Protein AF-A0A834N3B6-F1 (afdb_monomer)

Organism: Vespula pensylvanica (NCBI:txid30213)

Solvent-accessible surface area (backbone atoms only — not comparable to full-atom values): 16476 Å² total; per-residue (Å²): 117,69,68,62,51,55,52,53,53,50,51,52,54,53,50,54,53,51,52,53,54,51,54,52,49,54,50,52,50,51,50,51,50,49,52,55,49,51,55,52,50,54,52,53,51,51,53,50,52,51,49,53,52,50,51,52,53,50,49,54,49,50,51,52,50,52,53,50,52,55,49,51,51,51,48,52,53,50,51,53,52,50,54,52,50,50,56,53,49,51,53,49,52,51,52,48,52,52,49,52,52,49,51,53,52,47,54,52,50,51,51,52,51,52,53,51,53,53,50,55,52,53,51,56,49,50,56,50,52,50,55,50,50,52,53,51,49,53,52,48,53,52,50,51,56,64,67,69,47,86,89,86,76,96,72,86,70,79,64,62,65,54,50,57,54,50,53,52,53,53,54,55,55,53,60,56,52,66,54,55,70,70,70,67,73,78,75,81,54,75,87,74,57,73,82,74,58,81,83,76,67,75,85,72,66,93,82,62,88,78,65,81,88,52,98,65,75,86,66,81,77,73,62,95,83,72,76,84,75,76,83,80,81,80,82,78,81,82,80,78,88,86,82,89,86,88,83,89,82,86,90,84,82,87,84,84,89,86,82,89,81,89,89,135

Mean predicted aligned error: 22.16 Å

Foldseek 3Di:
DVVVVVVVVVVVVVVVVVVVVVVVVVVVVVVVVVVVVVVVVVVVVVVVVVVVVVVVVVVVVVVVVVVVVVVVVVVVVVVVVVVVVVVVVVVVVVVVVVVVVVVVVVVVVVVVVVVVVVVVVVVVVVVVVVVVVVVVVVVVVVVVVVVPDDDDDPDDDPVVVVCVVVVVVVVVVVVVVVVVVVPPPPPPDPVPPPDPPPVVDDPDDPPPPPPPPDPDPDDDPDPPPDDDDDDDDDDDDDDDDDDDDDDDDDDDDDDDDDDDDDDD

pLDDT: mean 72.29, std 22.72, range [30.19, 98.12]

Structure (mmCIF, N/CA/C/O backbone):
data_AF-A0A834N3B6-F1
#
_entry.id   AF-A0A834N3B6-F1
#
loop_
_atom_site.group_PDB
_atom_site.id
_atom_site.type_symbol
_atom_site.label_atom_id
_atom_site.label_alt_id
_atom_site.label_comp_id
_atom_site.label_asym_id
_atom_site.label_entity_id
_atom_site.label_seq_id
_atom_site.pdbx_PDB_ins_code
_atom_site.Cartn_x
_atom_site.Cartn_y
_atom_site.Cartn_z
_atom_site.occupancy
_atom_site.B_iso_or_equiv
_atom_site.auth_seq_id
_atom_site.auth_comp_id
_atom_site.auth_asym_id
_atom_site.auth_atom_id
_atom_site.pdbx_PDB_model_num
ATOM 1 N N . MET A 1 1 ? 51.830 25.039 -100.018 1.00 62.22 1 MET A N 1
ATOM 2 C CA . MET A 1 1 ? 51.750 23.589 -99.708 1.00 62.22 1 MET A CA 1
ATOM 3 C C . MET A 1 1 ? 52.576 23.138 -98.495 1.00 62.22 1 MET A C 1
ATOM 5 O O . MET A 1 1 ? 52.041 22.369 -97.708 1.00 62.22 1 MET A O 1
ATOM 9 N N . VAL A 1 2 ? 53.837 23.557 -98.293 1.00 66.50 2 VAL A N 1
ATOM 10 C CA . VAL A 1 2 ? 54.638 23.130 -97.111 1.00 66.50 2 VAL A CA 1
ATOM 11 C C . VAL A 1 2 ? 54.187 23.815 -95.809 1.00 66.50 2 VAL A C 1
ATOM 13 O O . VAL A 1 2 ? 54.101 23.172 -94.764 1.00 66.50 2 VAL A O 1
ATOM 16 N N . PHE A 1 3 ? 53.829 25.099 -95.879 1.00 63.59 3 PHE A N 1
ATOM 17 C CA . PHE A 1 3 ? 53.419 25.889 -94.712 1.00 63.59 3 PHE A CA 1
ATOM 18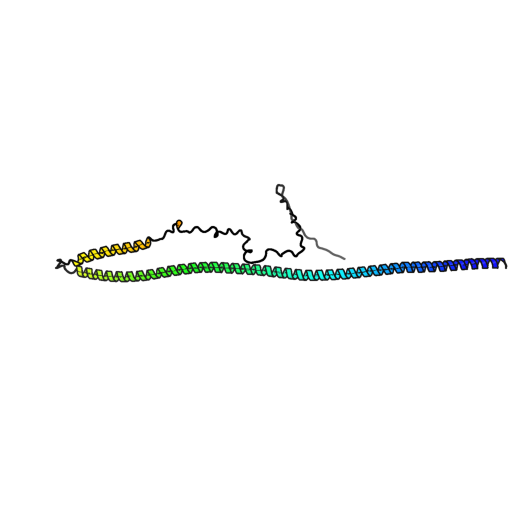 C C . PHE A 1 3 ? 52.091 25.403 -94.096 1.00 63.59 3 PHE A C 1
ATOM 20 O O . PHE A 1 3 ? 51.989 25.262 -92.877 1.00 63.59 3 PHE A O 1
ATOM 27 N N . ASP A 1 4 ? 51.113 25.032 -94.930 1.00 69.12 4 ASP A N 1
ATOM 28 C CA . ASP A 1 4 ? 49.834 24.459 -94.474 1.00 69.12 4 ASP A CA 1
ATOM 29 C C . ASP A 1 4 ? 50.018 23.100 -93.792 1.00 69.12 4 ASP A C 1
ATOM 31 O O . ASP A 1 4 ? 49.360 22.799 -92.796 1.00 69.12 4 ASP A O 1
ATOM 35 N N . ARG A 1 5 ? 50.975 22.297 -94.275 1.00 68.25 5 ARG A N 1
ATOM 36 C CA . ARG A 1 5 ? 51.293 20.981 -93.708 1.00 68.25 5 ARG A CA 1
ATOM 37 C C . ARG A 1 5 ? 51.916 21.107 -92.312 1.00 68.25 5 ARG A C 1
ATOM 39 O O . ARG A 1 5 ? 51.505 20.389 -91.404 1.00 68.25 5 ARG A O 1
ATOM 46 N N . MET A 1 6 ? 52.817 22.076 -92.110 1.00 69.38 6 MET A N 1
ATOM 47 C CA . MET A 1 6 ? 53.384 22.376 -90.786 1.00 69.38 6 MET A CA 1
ATOM 48 C C . MET A 1 6 ? 52.344 22.931 -89.802 1.00 69.38 6 MET A C 1
ATOM 50 O O . MET A 1 6 ? 52.375 22.589 -88.619 1.00 69.38 6 MET A O 1
ATOM 54 N N . LYS A 1 7 ? 51.402 23.767 -90.263 1.00 71.75 7 LYS A N 1
ATOM 55 C CA . LYS A 1 7 ? 50.318 24.284 -89.410 1.00 71.75 7 LYS A CA 1
ATOM 56 C C . LYS A 1 7 ? 49.380 23.157 -88.967 1.00 71.75 7 LYS A C 1
ATOM 58 O O . LYS A 1 7 ? 49.044 23.082 -87.789 1.00 71.75 7 LYS A O 1
ATOM 63 N N . HIS A 1 8 ? 49.041 22.247 -89.879 1.00 70.25 8 HIS A N 1
ATOM 64 C CA . HIS A 1 8 ? 48.189 21.089 -89.609 1.00 70.25 8 HIS A CA 1
ATOM 65 C C . HIS A 1 8 ? 48.837 20.054 -88.667 1.00 70.25 8 HIS A C 1
ATOM 67 O O . HIS A 1 8 ? 48.156 19.421 -87.864 1.00 70.25 8 HIS A O 1
ATOM 73 N N . GLU A 1 9 ? 50.161 19.886 -88.714 1.00 76.31 9 GLU A N 1
ATOM 74 C CA . GLU A 1 9 ? 50.869 19.008 -87.773 1.00 76.31 9 GLU A CA 1
ATOM 75 C C . GLU A 1 9 ? 50.920 19.605 -86.357 1.00 76.31 9 GLU A C 1
ATOM 77 O O . GLU A 1 9 ? 50.724 18.893 -85.370 1.00 76.31 9 GLU A O 1
ATOM 82 N N . LYS A 1 10 ? 51.109 20.928 -86.247 1.00 76.00 10 LYS A N 1
ATOM 83 C CA . LYS A 1 10 ? 51.038 21.637 -84.963 1.00 76.00 10 LYS A CA 1
ATOM 84 C C . LYS A 1 10 ? 49.638 21.543 -84.356 1.00 76.00 10 LYS A C 1
ATOM 86 O O . LYS A 1 10 ? 49.521 21.162 -83.196 1.00 76.00 10 LYS A O 1
ATOM 91 N N . THR A 1 11 ? 48.576 21.811 -85.119 1.00 80.06 11 THR A N 1
ATOM 92 C CA . THR A 1 11 ? 47.194 21.729 -84.606 1.00 80.06 11 THR A CA 1
ATOM 93 C C . THR A 1 11 ? 46.809 20.317 -84.168 1.00 80.06 11 THR A C 1
ATOM 95 O O . THR A 1 11 ? 46.136 20.171 -83.151 1.00 80.06 11 THR A O 1
ATOM 98 N N . LYS A 1 12 ? 47.295 19.273 -84.853 1.00 80.06 12 LYS A N 1
ATOM 99 C CA . LYS A 1 12 ? 47.125 17.876 -84.418 1.00 80.06 12 LYS A CA 1
ATOM 100 C C . LYS A 1 12 ? 47.810 17.582 -83.082 1.00 80.06 12 LYS A C 1
ATOM 102 O O . LYS A 1 12 ? 47.201 16.952 -82.221 1.00 80.06 12 LYS A O 1
ATOM 107 N N . LYS A 1 13 ? 49.040 18.067 -82.880 1.00 83.06 13 LYS A N 1
ATOM 108 C CA . LYS A 1 13 ? 49.762 17.911 -81.603 1.00 83.06 13 LYS A CA 1
ATOM 109 C C . LYS A 1 13 ? 49.046 18.641 -80.462 1.00 83.06 13 LYS A C 1
ATOM 111 O O . LYS A 1 13 ? 48.818 18.035 -79.420 1.00 83.06 13 LYS A O 1
ATOM 116 N N . TYR A 1 14 ? 48.609 19.885 -80.676 1.00 86.00 14 TYR A N 1
ATOM 117 C CA . TYR A 1 14 ? 47.824 20.628 -79.677 1.00 86.00 14 TYR A CA 1
ATOM 118 C C . TYR A 1 14 ? 46.487 19.947 -79.364 1.00 86.00 14 TYR A C 1
ATOM 120 O O . TYR A 1 14 ? 46.130 19.818 -78.198 1.00 86.00 14 TYR A O 1
ATOM 128 N N . SER A 1 15 ? 45.781 19.449 -80.381 1.00 86.12 15 SER A N 1
ATOM 129 C CA . SER A 1 15 ? 44.529 18.711 -80.197 1.00 86.12 15 SER A CA 1
ATOM 130 C C . SER A 1 15 ? 44.730 17.446 -79.357 1.00 86.12 15 SER A C 1
ATOM 132 O O . SER A 1 15 ? 43.973 17.228 -78.416 1.00 86.12 15 SER A O 1
ATOM 134 N N . SER A 1 16 ? 45.784 16.665 -79.619 1.00 88.81 16 SER A N 1
ATOM 135 C CA . SER A 1 16 ? 46.109 15.469 -78.830 1.00 88.81 16 SER A CA 1
ATOM 136 C C . SER A 1 16 ? 46.391 15.794 -77.361 1.00 88.81 16 SER A C 1
ATOM 138 O O . SER A 1 16 ? 45.902 15.091 -76.481 1.00 88.81 16 SER A O 1
ATOM 140 N N . VAL A 1 17 ? 47.147 16.862 -77.084 1.00 91.12 17 VAL A N 1
ATOM 141 C CA . VAL A 1 17 ? 47.451 17.290 -75.707 1.00 91.12 17 VAL A CA 1
ATOM 142 C C . VAL A 1 17 ? 46.176 17.727 -74.981 1.00 91.12 17 VAL A C 1
ATOM 144 O O . VAL A 1 17 ? 45.941 17.315 -73.846 1.00 91.12 17 VAL A O 1
ATOM 147 N N . ILE A 1 18 ? 45.308 18.492 -75.648 1.00 92.19 18 ILE A N 1
ATOM 148 C CA . ILE A 1 18 ? 44.021 18.914 -75.082 1.00 92.19 18 ILE A CA 1
ATOM 149 C C . ILE A 1 18 ? 43.160 17.695 -74.736 1.00 92.19 18 ILE A C 1
ATOM 151 O O . ILE A 1 18 ? 42.645 17.628 -73.624 1.00 92.19 18 ILE A O 1
ATOM 155 N N . PHE A 1 19 ? 43.057 16.702 -75.626 1.00 92.12 19 PHE A N 1
ATOM 156 C CA . PHE A 1 19 ? 42.310 15.474 -75.338 1.00 92.12 19 PHE A CA 1
ATOM 157 C C . PHE A 1 19 ? 42.860 14.727 -74.118 1.00 92.12 19 PHE A C 1
ATOM 159 O O . PHE A 1 19 ? 42.078 14.301 -73.271 1.00 92.12 19 PHE A O 1
ATOM 166 N N . THR A 1 20 ? 44.184 14.616 -73.971 1.00 91.19 20 THR A N 1
ATOM 167 C CA . THR A 1 20 ? 44.780 13.954 -72.796 1.00 91.19 20 THR A CA 1
ATOM 168 C C . THR A 1 20 ? 44.509 14.696 -71.486 1.00 91.19 20 THR A C 1
ATOM 170 O O . THR A 1 20 ? 44.212 14.057 -70.479 1.00 91.19 20 THR A O 1
ATOM 173 N N . LEU A 1 21 ? 44.536 16.033 -71.497 1.00 93.75 21 LEU A N 1
ATOM 174 C CA . LEU A 1 21 ? 44.196 16.845 -70.325 1.00 93.75 21 LEU A CA 1
ATOM 175 C C . LEU A 1 21 ? 42.713 16.722 -69.964 1.00 93.75 21 LEU A C 1
ATOM 177 O O . LEU A 1 21 ? 42.375 16.647 -68.786 1.00 93.75 21 LEU A O 1
ATOM 181 N N . LEU A 1 22 ? 41.836 16.650 -70.967 1.00 94.06 22 LEU A N 1
ATOM 182 C CA . LEU A 1 22 ? 40.394 16.491 -70.777 1.00 94.06 22 LEU A CA 1
ATOM 183 C C . LEU A 1 22 ? 40.076 15.129 -70.147 1.00 94.06 22 LEU A C 1
ATOM 185 O O . LEU A 1 22 ? 39.354 15.063 -69.156 1.00 94.06 22 LEU A O 1
ATOM 189 N N . ILE A 1 23 ? 40.700 14.057 -70.647 1.00 93.50 23 ILE A N 1
ATOM 190 C CA . ILE A 1 23 ? 40.589 12.711 -70.067 1.00 93.50 23 ILE A CA 1
ATOM 191 C C . ILE A 1 23 ? 41.089 12.710 -68.617 1.00 93.50 23 ILE A C 1
ATOM 193 O O . ILE A 1 23 ? 40.384 12.245 -67.721 1.00 93.50 23 ILE A O 1
ATOM 197 N N . PHE A 1 24 ? 42.262 13.290 -68.360 1.00 94.56 24 PHE A N 1
ATOM 198 C CA . PHE A 1 24 ? 42.813 13.388 -67.008 1.00 94.56 24 PHE A CA 1
ATOM 199 C C . PHE A 1 24 ? 41.873 14.137 -66.049 1.00 94.56 24 PHE A C 1
ATOM 201 O O . PHE A 1 24 ? 41.640 13.691 -64.926 1.00 94.56 24 PHE A O 1
ATOM 208 N N . TRP A 1 25 ? 41.261 15.230 -66.504 1.00 95.75 25 TRP A N 1
ATOM 209 C CA . TRP A 1 25 ? 40.330 16.012 -65.694 1.00 95.75 25 TRP A CA 1
ATOM 210 C C . TRP A 1 25 ? 39.022 15.262 -65.405 1.00 95.75 25 TRP A C 1
ATOM 212 O O . TRP A 1 25 ? 38.544 15.283 -64.273 1.00 95.75 25 TRP A O 1
ATOM 222 N N . THR A 1 26 ? 38.481 14.517 -66.377 1.00 93.94 26 THR A N 1
ATOM 223 C CA . THR A 1 26 ? 37.301 13.658 -66.149 1.00 93.94 26 THR A CA 1
ATOM 224 C C . THR A 1 26 ? 37.577 12.536 -65.150 1.00 93.94 26 THR A C 1
ATOM 226 O O . THR A 1 26 ? 36.712 12.213 -64.333 1.00 93.94 26 THR A O 1
ATOM 229 N N . PHE A 1 27 ? 38.791 11.978 -65.163 1.00 95.12 27 PHE A N 1
ATOM 230 C CA . PHE A 1 27 ? 39.209 10.969 -64.197 1.00 95.12 27 PHE A CA 1
ATOM 231 C C . PHE A 1 27 ? 39.303 11.552 -62.782 1.00 95.12 27 PHE A C 1
ATOM 233 O O . PHE A 1 27 ? 38.746 10.976 -61.850 1.00 95.12 27 PHE A O 1
ATOM 240 N N . LEU A 1 28 ? 39.924 12.728 -62.622 1.00 94.19 28 LEU A N 1
ATOM 241 C CA . LEU A 1 28 ? 39.987 13.422 -61.330 1.00 94.19 28 LEU A CA 1
ATOM 242 C C . LEU A 1 28 ? 38.601 13.790 -60.796 1.00 94.19 28 LEU A C 1
ATOM 244 O O . LEU A 1 28 ? 38.349 13.621 -59.607 1.00 94.19 28 LEU A O 1
ATOM 248 N N . LEU A 1 29 ? 37.697 14.254 -61.662 1.00 94.31 29 LEU A N 1
ATOM 249 C CA . LEU A 1 29 ? 36.334 14.597 -61.266 1.00 94.31 29 LEU A CA 1
ATOM 250 C C . LEU A 1 29 ? 35.550 13.356 -60.823 1.00 94.31 29 LEU A C 1
ATOM 252 O O . LEU A 1 29 ? 34.847 13.401 -59.819 1.00 94.31 29 LEU A O 1
ATOM 256 N N . SER A 1 30 ? 35.727 12.236 -61.528 1.00 92.19 30 SER A N 1
ATOM 257 C CA . SER A 1 30 ? 35.116 10.953 -61.162 1.00 92.19 30 SER A CA 1
ATOM 258 C C . SER A 1 30 ? 35.670 10.421 -59.838 1.00 92.19 30 SER A C 1
ATOM 260 O O . SER A 1 30 ? 34.903 9.955 -59.002 1.00 92.19 30 SER A O 1
ATOM 262 N N . TYR A 1 31 ? 36.983 10.535 -59.610 1.00 95.25 31 TYR A N 1
ATOM 263 C CA . TYR A 1 31 ? 37.620 10.140 -58.352 1.00 95.25 31 TYR A CA 1
ATOM 264 C C . TYR A 1 31 ? 37.178 11.023 -57.181 1.00 95.25 31 TYR A C 1
ATOM 266 O O . TYR A 1 31 ? 36.849 10.513 -56.115 1.00 95.25 31 TYR A O 1
ATOM 274 N N . TYR A 1 32 ? 37.119 12.341 -57.384 1.00 94.56 32 TYR A N 1
ATOM 275 C CA . TYR A 1 32 ? 36.642 13.279 -56.370 1.00 94.56 32 TYR A CA 1
ATOM 276 C C . TYR A 1 32 ? 35.167 13.042 -56.031 1.00 94.56 32 TYR A C 1
ATOM 278 O O . TYR A 1 32 ? 34.802 13.009 -54.859 1.00 94.56 32 TYR A O 1
ATOM 286 N N . TRP A 1 33 ? 34.328 12.803 -57.044 1.00 94.38 33 TRP A N 1
ATOM 287 C CA . TRP A 1 33 ? 32.927 12.438 -56.848 1.00 94.38 33 TRP A CA 1
ATOM 288 C C . TRP A 1 33 ? 32.782 11.123 -56.082 1.00 94.38 33 TRP A C 1
ATOM 290 O O . TRP A 1 33 ? 31.982 11.033 -55.156 1.00 94.38 33 TRP A O 1
ATOM 300 N N . TRP A 1 34 ? 33.576 10.112 -56.436 1.00 95.06 34 TRP A N 1
ATOM 301 C CA . TRP A 1 34 ? 33.591 8.829 -55.741 1.00 95.06 34 TRP A CA 1
ATOM 302 C C . TRP A 1 34 ? 34.014 8.976 -54.275 1.00 95.06 34 TRP A C 1
ATOM 304 O O . TRP A 1 34 ? 33.345 8.448 -53.392 1.00 95.06 34 TRP A O 1
ATOM 314 N N . TYR A 1 35 ? 35.078 9.735 -54.008 1.00 94.31 35 TYR A N 1
ATOM 315 C CA . TYR A 1 35 ? 35.556 10.017 -52.654 1.00 94.31 35 TYR A CA 1
ATOM 316 C C . TYR A 1 35 ? 34.486 10.731 -51.814 1.00 94.31 35 TYR A C 1
ATOM 318 O O . TYR A 1 35 ? 34.134 10.258 -50.735 1.00 94.31 35 TYR A O 1
ATOM 326 N N . LEU A 1 36 ? 33.898 11.810 -52.347 1.00 92.44 36 LEU A N 1
ATOM 327 C CA . LEU A 1 36 ? 32.840 12.563 -51.670 1.00 92.44 36 LEU A CA 1
ATOM 328 C C . LEU A 1 36 ? 31.580 11.710 -51.448 1.00 92.44 36 LEU A C 1
ATOM 330 O O . LEU A 1 36 ? 30.948 11.784 -50.397 1.00 92.44 36 LEU A O 1
ATOM 334 N N . SER A 1 37 ? 31.224 10.872 -52.424 1.00 93.12 37 SER A N 1
ATOM 335 C CA . SER A 1 37 ? 30.104 9.940 -52.302 1.00 93.12 37 SER A CA 1
ATOM 336 C C . SER A 1 37 ? 30.359 8.878 -51.234 1.00 93.12 37 SER A C 1
ATOM 338 O O . SER A 1 37 ? 29.423 8.520 -50.527 1.00 93.12 37 SER A O 1
ATOM 340 N N . SER A 1 38 ? 31.590 8.376 -51.104 1.00 93.69 38 SER A N 1
ATOM 341 C CA . SER A 1 38 ? 31.956 7.392 -50.079 1.00 93.69 38 SER A CA 1
ATOM 342 C C . SER A 1 38 ? 31.800 7.971 -48.675 1.00 93.69 38 SER A C 1
ATOM 344 O O . SER A 1 38 ? 31.160 7.358 -47.827 1.00 93.69 38 SER A O 1
ATOM 346 N N . GLU A 1 39 ? 32.319 9.177 -48.443 1.00 90.88 39 GLU A N 1
ATOM 347 C CA . GLU A 1 39 ? 32.225 9.842 -47.139 1.00 90.88 39 GLU A CA 1
ATOM 348 C C . GLU A 1 39 ? 30.764 10.168 -46.773 1.00 90.88 39 GLU A C 1
ATOM 350 O O . GLU A 1 39 ? 30.327 9.974 -45.639 1.00 90.88 39 GLU A O 1
ATOM 355 N N . ASN A 1 40 ? 29.959 10.582 -47.756 1.00 92.44 40 ASN A N 1
ATOM 356 C CA . ASN A 1 40 ? 28.536 10.847 -47.548 1.00 92.44 40 ASN A CA 1
ATOM 357 C C . ASN A 1 40 ? 27.731 9.576 -47.201 1.00 92.44 40 ASN A C 1
ATOM 359 O O . ASN A 1 40 ? 26.785 9.637 -46.413 1.00 92.44 40 ASN A O 1
ATOM 363 N N . ILE A 1 41 ? 28.107 8.416 -47.755 1.00 92.50 41 ILE A N 1
ATOM 364 C CA . ILE A 1 41 ? 27.500 7.127 -47.388 1.00 92.50 41 ILE A CA 1
ATOM 365 C C . ILE A 1 41 ? 27.809 6.797 -45.922 1.00 92.50 41 ILE A C 1
ATOM 367 O O . ILE A 1 41 ? 26.894 6.428 -45.182 1.00 92.50 41 ILE A O 1
ATOM 371 N N . ASP A 1 42 ? 29.051 6.997 -45.479 1.00 92.94 42 ASP A N 1
ATOM 372 C CA . ASP A 1 42 ? 29.446 6.758 -44.087 1.00 92.94 42 ASP A CA 1
ATOM 373 C C . ASP A 1 42 ? 28.692 7.677 -43.114 1.00 92.94 42 ASP A C 1
ATOM 375 O O . ASP A 1 42 ? 28.188 7.210 -42.086 1.00 92.94 42 ASP A O 1
ATOM 379 N N . PHE A 1 43 ? 28.517 8.960 -43.454 1.00 93.12 43 PHE A N 1
ATOM 380 C CA . PHE A 1 43 ? 27.679 9.869 -42.666 1.00 93.12 43 PHE A CA 1
ATOM 381 C C . PHE A 1 43 ? 26.216 9.420 -42.621 1.00 93.12 43 PHE A C 1
ATOM 383 O O . PHE A 1 43 ? 25.602 9.436 -41.554 1.00 93.12 43 PHE A O 1
ATOM 390 N N . SER A 1 44 ? 25.651 8.967 -43.744 1.00 89.81 44 SER A N 1
ATOM 391 C CA . SER A 1 44 ? 24.275 8.462 -43.778 1.00 89.81 44 SER A CA 1
ATOM 392 C C . SER A 1 44 ? 24.087 7.234 -42.882 1.00 89.81 44 SER A C 1
ATOM 394 O O . SER A 1 44 ? 23.041 7.095 -42.244 1.00 89.81 44 SER A O 1
ATOM 396 N N . ILE A 1 45 ? 25.084 6.347 -42.810 1.00 93.25 45 ILE A N 1
ATOM 397 C CA . ILE A 1 45 ? 25.052 5.175 -41.927 1.00 93.25 45 ILE A CA 1
ATOM 398 C C . ILE A 1 45 ? 25.100 5.613 -40.461 1.00 93.25 45 ILE A C 1
ATOM 400 O O . ILE A 1 45 ? 24.292 5.135 -39.664 1.00 93.25 45 ILE A O 1
ATOM 404 N N . GLN A 1 46 ? 25.987 6.546 -40.107 1.00 96.00 46 GLN A N 1
ATOM 405 C CA . GLN A 1 46 ? 26.084 7.073 -38.741 1.00 96.00 46 GLN A CA 1
ATOM 406 C C . GLN A 1 46 ? 24.785 7.755 -38.294 1.00 96.00 46 GLN A C 1
ATOM 408 O O . GLN A 1 46 ? 24.298 7.497 -37.192 1.00 96.00 46 GLN A O 1
ATOM 413 N N . VAL A 1 47 ? 24.180 8.576 -39.159 1.00 95.12 47 VAL A N 1
ATOM 414 C CA . VAL A 1 47 ? 22.878 9.209 -38.896 1.00 95.12 47 VAL A CA 1
ATOM 415 C C . VAL A 1 47 ? 21.801 8.153 -38.656 1.00 95.12 47 VAL A C 1
ATOM 417 O O . VAL A 1 47 ? 21.021 8.275 -37.712 1.00 95.12 47 VAL A O 1
ATOM 420 N N . ASN A 1 48 ? 21.778 7.086 -39.459 1.00 95.38 48 ASN A N 1
ATOM 421 C CA . ASN A 1 48 ? 20.805 6.014 -39.281 1.00 95.38 48 ASN A CA 1
ATOM 422 C C . ASN A 1 48 ? 21.020 5.239 -37.967 1.00 95.38 48 ASN A C 1
ATOM 424 O O . ASN A 1 48 ? 20.060 4.951 -37.256 1.00 95.38 48 ASN A O 1
ATOM 428 N N . GLN A 1 49 ? 22.271 4.952 -37.597 1.00 96.38 49 GLN A N 1
ATOM 429 C CA . GLN A 1 49 ? 22.606 4.298 -36.325 1.00 96.38 49 GLN A CA 1
ATOM 430 C C . GLN A 1 49 ? 22.176 5.137 -35.116 1.00 96.38 49 GLN A C 1
ATOM 432 O O . GLN A 1 49 ? 21.567 4.609 -34.185 1.00 96.38 49 GLN A O 1
ATOM 437 N N . LEU A 1 50 ? 22.448 6.445 -35.138 1.00 94.75 50 LEU A N 1
ATOM 438 C CA . LEU A 1 50 ? 22.010 7.373 -34.093 1.00 94.75 50 LEU A CA 1
ATOM 439 C C . LEU A 1 50 ? 20.483 7.455 -34.009 1.00 94.75 50 LEU A C 1
ATOM 441 O O . LEU A 1 50 ? 19.929 7.505 -32.913 1.00 94.75 50 LEU A O 1
ATOM 445 N N . ASN A 1 51 ? 19.793 7.433 -35.149 1.00 96.00 51 ASN A N 1
ATOM 446 C CA . ASN A 1 51 ? 18.335 7.446 -35.192 1.00 96.00 51 ASN A CA 1
ATOM 447 C C . ASN A 1 51 ? 17.725 6.178 -34.569 1.00 96.00 51 ASN A C 1
ATOM 449 O O . A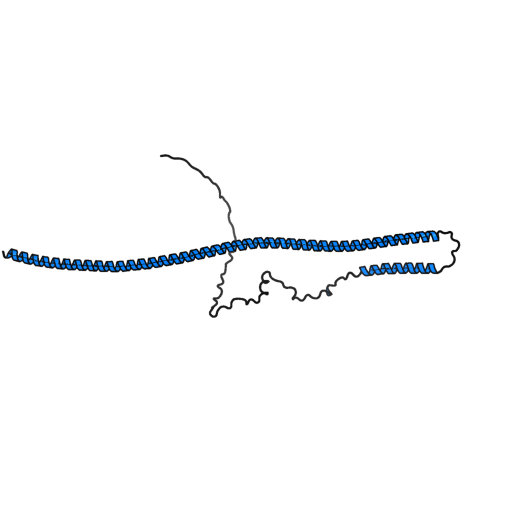SN A 1 51 ? 16.778 6.265 -33.789 1.00 96.00 51 ASN A O 1
ATOM 453 N N . GLU A 1 52 ? 18.291 5.001 -34.844 1.00 94.94 52 GLU A N 1
ATOM 454 C CA . GLU A 1 52 ? 17.847 3.757 -34.202 1.00 94.94 52 GLU A CA 1
ATOM 455 C C . GLU A 1 52 ? 18.124 3.761 -32.692 1.00 94.94 52 GLU A C 1
ATOM 457 O O . GLU A 1 52 ? 17.262 3.368 -31.905 1.00 94.94 52 GLU A O 1
ATOM 462 N N . GLN A 1 53 ? 19.272 4.288 -32.253 1.00 94.38 53 GLN A N 1
ATOM 463 C CA . GLN A 1 53 ? 19.542 4.473 -30.821 1.00 94.38 53 GLN A CA 1
ATOM 464 C C . GLN A 1 53 ? 18.537 5.424 -30.160 1.00 94.38 53 GLN A C 1
ATOM 466 O O . GLN A 1 53 ? 18.029 5.134 -29.075 1.00 94.38 53 GLN A O 1
ATOM 471 N N . LEU A 1 54 ? 18.206 6.539 -30.818 1.00 95.31 54 LEU A N 1
ATOM 472 C CA . LEU A 1 54 ? 17.195 7.481 -30.344 1.00 95.31 54 LEU A CA 1
ATOM 473 C C . LEU A 1 54 ? 15.831 6.794 -30.208 1.00 95.31 54 LEU A C 1
ATOM 475 O O . LEU A 1 54 ? 15.157 6.953 -29.192 1.00 95.31 54 LEU A O 1
ATOM 479 N N . LYS A 1 55 ? 15.438 6.002 -31.207 1.00 96.31 55 LYS A N 1
ATOM 480 C CA . LYS A 1 55 ? 14.179 5.254 -31.212 1.00 96.31 55 LYS A CA 1
ATOM 481 C C . LYS A 1 55 ? 14.112 4.238 -30.073 1.00 96.31 55 LYS A C 1
ATOM 483 O O . LYS A 1 55 ? 13.109 4.200 -29.364 1.00 96.31 55 LYS A O 1
ATOM 488 N N . MET A 1 56 ? 15.185 3.479 -29.851 1.00 90.75 56 MET A N 1
ATOM 489 C CA . MET A 1 56 ? 15.281 2.549 -28.722 1.00 90.75 56 MET A CA 1
ATOM 490 C C . MET A 1 56 ? 15.179 3.279 -27.377 1.00 90.75 56 MET A C 1
ATOM 492 O O . MET A 1 56 ? 14.407 2.870 -26.513 1.00 90.75 56 MET A O 1
ATOM 496 N N . SER A 1 57 ? 15.869 4.413 -27.221 1.00 91.06 57 SER A N 1
ATOM 497 C CA . SER A 1 57 ? 15.808 5.226 -25.999 1.00 91.06 57 SER A CA 1
ATOM 498 C C . SER A 1 57 ? 14.413 5.813 -25.741 1.00 91.06 57 SER A C 1
ATOM 500 O O . SER A 1 57 ? 13.962 5.885 -24.595 1.00 91.06 57 SER A O 1
ATOM 502 N N . ILE A 1 58 ? 13.699 6.215 -26.797 1.00 93.69 58 ILE A N 1
ATOM 503 C CA . ILE A 1 58 ? 12.307 6.668 -26.694 1.00 93.69 58 ILE A CA 1
ATOM 504 C C . ILE A 1 58 ? 11.405 5.519 -26.232 1.00 93.69 58 ILE A C 1
ATOM 506 O O . ILE A 1 58 ? 10.566 5.730 -25.357 1.00 93.69 58 ILE A O 1
ATOM 510 N N . GLU A 1 59 ? 11.592 4.310 -26.759 1.00 94.38 59 GLU A N 1
ATOM 511 C CA . GLU A 1 59 ? 10.795 3.146 -26.367 1.00 94.38 59 GLU A CA 1
ATOM 512 C C . GLU A 1 59 ? 11.034 2.750 -24.901 1.00 94.38 59 GLU A C 1
ATOM 514 O O . GLU A 1 59 ? 10.082 2.577 -24.139 1.00 94.38 59 GLU A O 1
ATOM 519 N N . GLU A 1 60 ? 12.289 2.717 -24.448 1.00 93.06 60 GLU A N 1
ATOM 520 C CA . GLU A 1 60 ? 12.627 2.486 -23.036 1.00 93.06 60 GLU A CA 1
ATOM 521 C C . GLU A 1 60 ? 12.030 3.562 -22.118 1.00 93.06 60 GLU A C 1
ATOM 523 O O . GLU A 1 60 ? 11.488 3.260 -21.047 1.00 93.06 60 GLU A O 1
ATOM 528 N N . ARG A 1 61 ? 12.064 4.831 -22.547 1.00 95.12 61 ARG A N 1
ATOM 529 C CA . ARG A 1 61 ? 11.407 5.931 -21.830 1.00 95.12 61 ARG A CA 1
ATOM 530 C C . ARG A 1 61 ? 9.897 5.706 -21.747 1.00 95.12 61 ARG A C 1
ATOM 532 O O . ARG A 1 61 ? 9.328 5.896 -20.674 1.00 95.12 61 ARG A O 1
ATOM 539 N N . ASN A 1 62 ? 9.244 5.283 -22.827 1.00 96.69 62 ASN A N 1
ATOM 540 C CA . ASN A 1 62 ? 7.802 5.012 -22.847 1.00 96.69 62 ASN A CA 1
ATOM 541 C C . ASN A 1 62 ? 7.423 3.853 -21.914 1.00 96.69 62 ASN A C 1
ATOM 543 O O . ASN A 1 62 ? 6.422 3.930 -21.191 1.00 96.69 62 ASN A O 1
ATOM 547 N N . GLN A 1 63 ? 8.250 2.808 -21.859 1.00 96.06 63 GLN A N 1
ATOM 548 C CA . GLN A 1 63 ? 8.085 1.712 -20.903 1.00 96.06 63 GLN A CA 1
ATOM 549 C C . GLN A 1 63 ? 8.223 2.210 -19.460 1.00 96.06 63 GLN A C 1
ATOM 551 O O . GLN A 1 63 ? 7.359 1.924 -18.627 1.00 96.06 63 GLN A O 1
ATOM 556 N N . CYS A 1 64 ? 9.241 3.029 -19.175 1.00 95.38 64 CYS A N 1
ATOM 557 C CA . CYS A 1 64 ? 9.419 3.665 -17.869 1.00 95.38 64 CYS A CA 1
ATOM 558 C C . CYS A 1 64 ? 8.210 4.529 -17.477 1.00 95.38 64 CYS A C 1
ATOM 560 O O . CYS A 1 64 ? 7.728 4.438 -16.347 1.00 95.38 64 CYS A O 1
ATOM 562 N N . VAL A 1 65 ? 7.679 5.335 -18.403 1.00 96.56 65 VAL A N 1
ATOM 563 C CA . VAL A 1 65 ? 6.488 6.173 -18.177 1.00 96.56 65 VAL A CA 1
ATOM 564 C C . VAL A 1 65 ? 5.259 5.311 -17.883 1.00 96.56 65 VAL A C 1
ATOM 566 O O . VAL A 1 65 ? 4.530 5.585 -16.931 1.00 96.56 65 VAL A O 1
ATOM 569 N N . THR A 1 66 ? 5.059 4.225 -18.630 1.00 96.62 66 THR A N 1
ATOM 570 C CA . THR A 1 66 ? 3.937 3.299 -18.418 1.00 96.62 66 THR A CA 1
ATOM 571 C C . THR A 1 66 ? 4.019 2.611 -17.054 1.00 96.62 66 THR A C 1
ATOM 573 O O . THR A 1 66 ? 3.019 2.509 -16.339 1.00 96.62 66 THR A O 1
ATOM 576 N N . LEU A 1 67 ? 5.208 2.142 -16.664 1.00 96.56 67 LEU A N 1
ATOM 577 C CA . LEU A 1 67 ? 5.434 1.532 -15.352 1.00 96.56 67 LEU A CA 1
ATOM 578 C C . LEU A 1 67 ? 5.229 2.540 -14.219 1.00 96.56 67 LEU A C 1
ATOM 580 O O . LEU A 1 67 ? 4.567 2.215 -13.232 1.00 96.56 67 LEU A O 1
ATOM 584 N N . ARG A 1 68 ? 5.726 3.772 -14.383 1.00 96.69 68 ARG A N 1
ATOM 585 C CA . ARG A 1 68 ? 5.498 4.873 -13.441 1.00 96.69 68 ARG A CA 1
ATOM 586 C C . ARG A 1 68 ? 4.008 5.159 -13.271 1.00 96.69 68 ARG A C 1
ATOM 588 O O . ARG A 1 68 ? 3.554 5.246 -12.137 1.00 96.69 68 ARG A O 1
ATOM 595 N N . MET A 1 69 ? 3.241 5.227 -14.359 1.00 96.31 69 MET A N 1
ATOM 596 C CA . MET A 1 69 ? 1.794 5.459 -14.301 1.00 96.31 69 MET A CA 1
ATOM 597 C C . MET A 1 69 ? 1.064 4.337 -13.546 1.00 96.31 69 MET A C 1
ATOM 599 O O . MET A 1 69 ? 0.221 4.609 -12.696 1.00 96.31 69 MET A O 1
ATOM 603 N N . LYS A 1 70 ? 1.431 3.069 -13.789 1.00 97.94 70 LYS A N 1
ATOM 604 C CA . LYS A 1 70 ? 0.877 1.919 -13.049 1.00 97.94 70 LYS A CA 1
ATOM 605 C C . LYS A 1 70 ? 1.214 1.969 -11.556 1.00 97.94 70 LYS A C 1
ATOM 607 O O . LYS A 1 70 ? 0.377 1.603 -10.735 1.00 97.94 70 LYS A O 1
ATOM 612 N N . LEU A 1 71 ? 2.433 2.374 -11.199 1.00 97.12 71 LEU A N 1
ATOM 613 C CA . LEU A 1 71 ? 2.842 2.538 -9.800 1.00 97.12 71 LEU A CA 1
ATOM 614 C C . LEU A 1 71 ? 2.095 3.689 -9.128 1.00 97.12 71 LEU A C 1
ATOM 616 O O . LEU A 1 71 ? 1.591 3.513 -8.025 1.00 97.12 71 LEU A O 1
ATOM 620 N N . GLU A 1 72 ? 1.972 4.829 -9.803 1.00 97.56 72 GLU A N 1
ATOM 621 C CA . GLU A 1 72 ? 1.231 5.986 -9.302 1.00 97.56 72 GLU A CA 1
ATOM 622 C C . GLU A 1 72 ? -0.249 5.649 -9.079 1.00 97.56 72 GLU A C 1
ATOM 624 O O . GLU A 1 72 ? -0.820 6.018 -8.058 1.00 97.56 72 GLU A O 1
ATOM 629 N N . GLN A 1 73 ? -0.854 4.871 -9.979 1.00 97.94 73 GLN A N 1
ATOM 630 C CA . GLN A 1 73 ? -2.217 4.375 -9.805 1.00 97.94 73 GLN A CA 1
ATOM 631 C C . GLN A 1 73 ? -2.350 3.481 -8.565 1.00 97.94 73 GLN A C 1
ATOM 633 O O . GLN A 1 73 ? -3.285 3.656 -7.787 1.00 97.94 73 GLN A O 1
ATOM 638 N N . ARG A 1 74 ? -1.412 2.547 -8.349 1.00 97.50 74 ARG A N 1
ATOM 639 C CA . ARG A 1 74 ? -1.416 1.707 -7.139 1.00 97.50 74 ARG A CA 1
ATOM 640 C C . ARG A 1 74 ? -1.198 2.524 -5.870 1.00 97.50 74 ARG A C 1
ATOM 642 O O . ARG A 1 74 ? -1.777 2.189 -4.845 1.00 97.50 74 ARG A O 1
ATOM 649 N N . TYR A 1 75 ? -0.372 3.565 -5.934 1.00 96.81 75 TYR A N 1
ATOM 650 C CA . TYR A 1 75 ? -0.143 4.455 -4.802 1.00 96.81 75 TYR A CA 1
ATOM 651 C C . TYR A 1 75 ? -1.417 5.217 -4.436 1.00 96.81 75 TYR A C 1
ATOM 653 O O . TYR A 1 75 ? -1.821 5.170 -3.283 1.00 96.81 75 TYR A O 1
ATOM 661 N N . LYS A 1 76 ? -2.099 5.817 -5.422 1.00 97.56 76 LYS A N 1
ATOM 662 C CA . LYS A 1 76 ? -3.388 6.496 -5.205 1.00 97.56 76 LYS A CA 1
ATOM 663 C C . LYS A 1 76 ? -4.440 5.549 -4.631 1.00 97.56 76 LYS A C 1
ATOM 665 O O . LYS A 1 76 ? -5.085 5.880 -3.649 1.00 97.56 76 LYS A O 1
ATOM 670 N N . GLN A 1 77 ? -4.543 4.334 -5.172 1.00 98.12 77 GLN A N 1
ATOM 671 C CA . GLN A 1 77 ? -5.451 3.322 -4.630 1.00 98.12 77 GLN A CA 1
ATOM 672 C C . GLN A 1 77 ? -5.119 2.961 -3.171 1.00 98.12 77 GLN A C 1
ATOM 674 O O . GLN A 1 77 ? -6.018 2.846 -2.345 1.00 98.12 77 GLN A O 1
ATOM 679 N N . MET A 1 78 ? -3.836 2.796 -2.838 1.00 96.56 78 MET A N 1
ATOM 680 C CA . MET A 1 78 ? -3.410 2.530 -1.462 1.00 96.56 78 MET A CA 1
ATOM 681 C C . MET A 1 78 ? -3.709 3.717 -0.537 1.00 96.56 78 MET A C 1
ATOM 683 O O . MET A 1 78 ? -4.100 3.511 0.607 1.00 96.5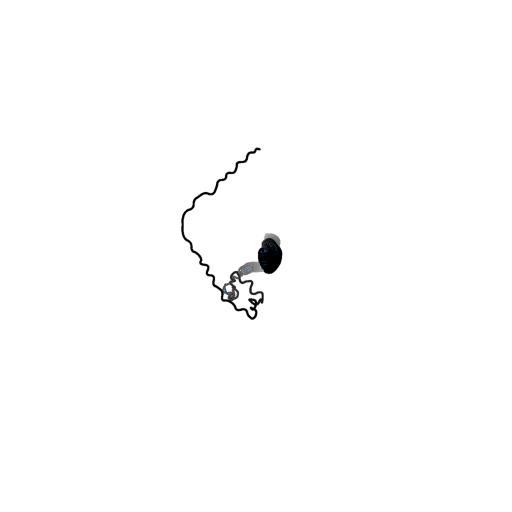6 78 MET A O 1
ATOM 687 N N . GLU A 1 79 ? -3.524 4.946 -1.014 1.00 97.88 79 GLU A N 1
ATOM 688 C CA . GLU A 1 79 ? -3.839 6.169 -0.274 1.00 97.88 79 GLU A CA 1
ATOM 689 C C . GLU A 1 79 ? -5.342 6.259 0.043 1.00 97.88 79 GLU A C 1
ATOM 691 O O . GLU A 1 79 ? -5.708 6.494 1.198 1.00 97.88 79 GLU A O 1
ATOM 696 N N . ASP A 1 80 ? -6.203 5.948 -0.930 1.00 98.06 80 ASP A N 1
ATOM 697 C CA . ASP A 1 80 ? -7.657 5.863 -0.747 1.00 98.06 80 ASP A CA 1
ATOM 698 C C . ASP A 1 80 ? -8.047 4.760 0.257 1.00 98.06 80 ASP A C 1
ATOM 700 O O . ASP A 1 80 ? -8.865 4.985 1.156 1.00 98.06 80 ASP A O 1
ATOM 704 N N . ASP A 1 81 ? -7.429 3.577 0.160 1.00 97.69 81 ASP A N 1
ATOM 705 C CA . ASP A 1 81 ? -7.650 2.465 1.094 1.00 97.69 81 ASP A CA 1
ATOM 706 C C . ASP A 1 81 ? -7.223 2.838 2.526 1.00 97.69 81 ASP A C 1
ATOM 708 O O . ASP A 1 81 ? -7.922 2.521 3.494 1.00 97.69 81 ASP A O 1
ATOM 712 N N . ILE A 1 82 ? -6.098 3.546 2.684 1.00 97.81 82 ILE A N 1
ATOM 713 C CA . ILE A 1 82 ? -5.629 4.056 3.980 1.00 97.81 82 ILE A CA 1
ATOM 714 C C . ILE A 1 82 ? -6.631 5.067 4.548 1.00 97.81 82 ILE A C 1
ATOM 716 O O . ILE A 1 82 ? -6.991 4.962 5.725 1.00 97.81 82 ILE A O 1
ATOM 720 N N . ALA A 1 83 ? -7.119 6.009 3.735 1.00 97.56 83 ALA A N 1
ATOM 721 C CA . ALA A 1 83 ? -8.114 6.990 4.163 1.00 97.56 83 ALA A CA 1
ATOM 722 C C . ALA A 1 83 ? -9.422 6.308 4.605 1.00 97.56 83 ALA A C 1
ATOM 724 O O . ALA A 1 83 ? -9.969 6.616 5.670 1.00 97.56 83 ALA A O 1
ATOM 725 N N . TYR A 1 84 ? -9.884 5.313 3.844 1.00 98.00 84 TYR A N 1
ATOM 726 C CA . TYR A 1 84 ? -11.049 4.502 4.195 1.00 98.00 84 TYR A CA 1
ATOM 727 C C . TYR A 1 84 ? -10.859 3.753 5.522 1.00 98.00 84 TYR A C 1
ATOM 729 O O . TYR A 1 84 ? -11.733 3.785 6.398 1.00 98.00 84 TYR A O 1
ATOM 737 N N . LEU A 1 85 ? -9.713 3.089 5.700 1.00 97.56 85 LEU A N 1
ATOM 738 C CA . LEU A 1 85 ? -9.401 2.363 6.930 1.00 97.56 85 LEU A CA 1
ATOM 739 C C . LEU A 1 85 ? -9.312 3.298 8.137 1.00 97.56 85 LEU A C 1
ATOM 741 O O . LEU A 1 85 ? -9.769 2.917 9.215 1.00 97.56 85 LEU A O 1
ATOM 745 N N . HIS A 1 86 ? -8.794 4.516 7.966 1.00 97.50 86 HIS A N 1
ATOM 746 C CA . HIS A 1 86 ? -8.719 5.509 9.035 1.00 97.50 86 HIS A CA 1
ATOM 747 C C . HIS A 1 86 ? -10.111 5.883 9.562 1.00 97.50 86 HIS A C 1
ATOM 749 O O . HIS A 1 86 ? -10.376 5.754 10.758 1.00 97.50 86 HIS A O 1
ATOM 755 N N . ILE A 1 87 ? -11.037 6.231 8.662 1.00 97.44 87 ILE A N 1
ATOM 756 C CA . ILE A 1 87 ? -12.430 6.558 9.014 1.00 97.44 87 ILE A CA 1
ATOM 757 C C . ILE A 1 87 ? -13.119 5.356 9.677 1.00 97.44 87 ILE A C 1
ATOM 759 O O . ILE A 1 87 ? -13.844 5.489 10.669 1.00 97.44 87 ILE A O 1
ATOM 763 N N . LYS A 1 88 ? -12.897 4.147 9.146 1.00 97.06 88 LYS A N 1
ATOM 764 C CA . LYS A 1 88 ? -13.479 2.918 9.698 1.00 97.06 88 LYS A CA 1
ATOM 765 C C . LYS A 1 88 ? -12.974 2.632 11.113 1.00 97.06 88 LYS A C 1
ATOM 767 O O . LYS A 1 88 ? -13.773 2.263 11.978 1.00 97.06 88 LYS A O 1
ATOM 772 N N . LEU A 1 89 ? -11.679 2.814 11.351 1.00 97.00 89 LEU A N 1
ATOM 773 C CA . LEU A 1 89 ? -11.052 2.627 12.655 1.00 97.00 89 LEU A CA 1
ATOM 774 C C . LEU A 1 89 ? -11.560 3.663 13.663 1.00 97.00 89 LEU A C 1
ATOM 776 O O . LEU A 1 89 ? -11.907 3.300 14.786 1.00 97.00 89 LEU A O 1
ATOM 780 N N . GLU A 1 90 ? -11.699 4.926 13.259 1.00 95.44 90 GLU A N 1
ATOM 781 C CA . GLU A 1 90 ? -12.287 5.973 14.100 1.00 95.44 90 GLU A CA 1
ATOM 782 C C . GLU A 1 90 ? -13.729 5.631 14.506 1.00 95.44 90 GLU A C 1
ATOM 784 O O . GLU A 1 90 ? -14.091 5.690 15.688 1.00 95.44 90 GLU A O 1
ATOM 789 N N . LYS A 1 91 ? -14.546 5.176 13.549 1.00 96.44 91 LYS A N 1
ATOM 790 C CA . LYS A 1 91 ? -15.913 4.716 13.823 1.00 96.44 91 LYS A CA 1
ATOM 791 C C . LYS A 1 91 ? -15.931 3.545 14.810 1.00 96.44 91 LYS A C 1
ATOM 793 O O . LYS A 1 91 ? -16.765 3.530 15.717 1.00 96.44 91 LYS A O 1
ATOM 798 N N . GLN A 1 92 ? -15.023 2.581 14.658 1.00 95.88 92 GLN A N 1
ATOM 799 C CA . GLN A 1 92 ? -14.906 1.441 15.569 1.00 95.88 92 GLN A CA 1
ATOM 800 C C . GLN A 1 92 ? -14.490 1.876 16.981 1.00 95.88 92 GLN A C 1
ATOM 802 O O . GLN A 1 92 ? -15.105 1.430 17.949 1.00 95.88 92 GLN A O 1
ATOM 807 N N . ASN A 1 93 ? -13.529 2.793 17.109 1.00 95.94 93 ASN A N 1
ATOM 808 C CA . ASN A 1 93 ? -13.112 3.352 18.397 1.00 95.94 93 ASN A CA 1
ATOM 809 C C . ASN A 1 93 ? -14.260 4.082 19.108 1.00 95.94 93 ASN A C 1
ATOM 811 O O . ASN A 1 93 ? -14.440 3.926 20.314 1.00 95.94 93 ASN A O 1
ATOM 815 N N . ASN A 1 94 ? -15.078 4.842 18.373 1.00 96.31 94 ASN A N 1
ATOM 816 C CA . ASN A 1 94 ? -16.251 5.510 18.941 1.00 96.31 94 ASN A CA 1
ATOM 817 C C . ASN A 1 94 ? -17.288 4.494 19.457 1.00 96.31 94 ASN A C 1
ATOM 819 O O . ASN A 1 94 ? -17.794 4.622 20.572 1.00 96.31 94 ASN A O 1
ATOM 823 N N . ILE A 1 95 ? -17.566 3.437 18.684 1.00 95.88 95 ILE A N 1
ATOM 824 C CA . ILE A 1 95 ? -18.451 2.345 19.122 1.00 95.88 95 ILE A CA 1
ATOM 825 C C . ILE A 1 95 ? -17.889 1.659 20.371 1.00 95.88 95 ILE A C 1
ATOM 827 O O . ILE A 1 95 ? -18.639 1.400 21.310 1.00 95.88 95 ILE A O 1
ATOM 831 N N . GLN A 1 96 ? -16.584 1.396 20.409 1.00 96.50 96 GLN A N 1
ATOM 832 C CA . GLN A 1 96 ? -15.932 0.786 21.563 1.00 96.50 96 GLN A CA 1
ATOM 833 C C . GLN A 1 96 ? -16.053 1.667 22.809 1.00 96.50 96 GLN A C 1
ATOM 835 O O . GLN A 1 96 ? -16.475 1.175 23.851 1.00 96.50 96 GLN A O 1
ATOM 840 N N . LYS A 1 97 ? -15.802 2.975 22.686 1.00 96.94 97 LYS A N 1
ATOM 841 C CA . LYS A 1 97 ? -15.982 3.933 23.783 1.00 96.94 97 LYS A CA 1
ATOM 842 C C . LYS A 1 97 ? -17.412 3.912 24.329 1.00 96.94 97 LYS A C 1
ATOM 844 O O . LYS A 1 97 ? -17.605 3.816 25.537 1.00 96.94 97 LYS A O 1
ATOM 849 N N . LYS A 1 98 ? -18.419 3.929 23.447 1.00 96.00 98 LYS A N 1
ATOM 850 C CA . LYS A 1 98 ? -19.834 3.826 23.847 1.00 96.00 98 LYS A CA 1
ATOM 851 C C . LYS A 1 98 ? -20.152 2.491 24.519 1.00 96.00 98 LYS A C 1
ATOM 853 O O . LYS A 1 98 ? -20.965 2.450 25.437 1.00 96.00 98 LYS A O 1
ATOM 858 N N . ASN A 1 99 ? -19.525 1.402 24.080 1.00 96.81 99 ASN A N 1
ATOM 859 C CA . ASN A 1 99 ? -19.691 0.091 24.700 1.00 96.81 99 ASN A CA 1
ATOM 860 C C . ASN A 1 99 ? -19.081 0.054 26.110 1.00 96.81 99 ASN A C 1
ATOM 862 O O . ASN A 1 99 ? -19.704 -0.461 27.034 1.00 96.81 99 ASN A O 1
ATOM 866 N N . ASP A 1 100 ? -17.912 0.664 26.308 1.00 96.81 100 ASP A N 1
ATOM 867 C CA . ASP A 1 100 ? -17.285 0.781 27.628 1.00 96.81 100 ASP A CA 1
ATOM 868 C C . ASP A 1 100 ? -18.107 1.676 28.573 1.00 96.81 100 ASP A C 1
ATOM 870 O O . ASP A 1 100 ? -18.324 1.320 29.734 1.00 96.81 100 ASP A O 1
ATOM 874 N N . GLU A 1 101 ? -18.649 2.794 28.078 1.00 97.19 101 GLU A N 1
ATOM 875 C CA . GLU A 1 101 ? -19.590 3.646 28.822 1.00 97.19 101 GLU A CA 1
ATOM 876 C C . GLU A 1 101 ? -20.859 2.878 29.213 1.00 97.19 101 GLU A C 1
ATOM 878 O O . GLU A 1 101 ? -21.279 2.907 30.375 1.00 97.19 101 GLU A O 1
ATOM 883 N N . LEU A 1 102 ? -21.441 2.125 28.274 1.00 97.00 102 LEU A N 1
ATOM 884 C CA . LEU A 1 102 ? -22.607 1.289 28.535 1.00 97.00 102 LEU A CA 1
ATOM 885 C C . LEU A 1 102 ? -22.285 0.201 29.565 1.00 97.00 102 LEU A C 1
ATOM 887 O O . LEU A 1 102 ? -23.057 -0.003 30.500 1.00 97.00 102 LEU A O 1
ATOM 891 N N . LYS A 1 103 ? -21.125 -0.450 29.463 1.00 97.00 103 LYS A N 1
ATOM 892 C CA . LYS A 1 103 ? -20.655 -1.453 30.424 1.00 97.00 103 LYS A CA 1
ATOM 893 C C . LYS A 1 103 ? -20.501 -0.860 31.824 1.00 97.00 103 LYS A C 1
ATOM 895 O O . LYS A 1 103 ? -20.947 -1.480 32.787 1.00 97.00 103 LYS A O 1
ATOM 900 N N . ASN A 1 104 ? -19.953 0.348 31.941 1.00 97.00 104 ASN A N 1
ATOM 901 C CA . ASN A 1 104 ? -19.858 1.069 33.212 1.00 97.00 104 ASN A CA 1
ATOM 902 C C . ASN A 1 104 ? -21.244 1.432 33.766 1.00 97.00 104 ASN A C 1
ATOM 904 O O . ASN A 1 104 ? -21.518 1.247 34.950 1.00 97.00 104 ASN A O 1
ATOM 908 N N . SER A 1 105 ? -22.162 1.892 32.916 1.00 96.00 105 SER A N 1
ATOM 909 C CA . SER A 1 105 ? -23.541 2.160 33.340 1.00 96.00 105 SER A CA 1
ATOM 910 C C . SER A 1 105 ? -24.250 0.883 33.816 1.00 96.00 105 SER A C 1
ATOM 912 O O . SER A 1 105 ? -24.977 0.901 34.810 1.00 96.00 105 SER A O 1
ATOM 914 N N . MET A 1 106 ? -23.964 -0.252 33.174 1.00 96.44 106 MET A N 1
ATOM 915 C CA . MET A 1 106 ? -24.511 -1.557 33.519 1.00 96.44 106 MET A CA 1
ATOM 916 C C . MET A 1 106 ? -23.956 -2.077 34.846 1.00 96.44 106 MET A C 1
ATOM 918 O O . MET A 1 106 ? -24.716 -2.609 35.653 1.00 96.44 106 MET A O 1
ATOM 922 N N . THR A 1 107 ? -22.660 -1.904 35.127 1.00 95.69 107 THR A N 1
ATOM 923 C CA . THR A 1 107 ? -22.086 -2.289 36.428 1.00 95.69 107 THR A CA 1
ATOM 924 C C . THR A 1 107 ? -22.661 -1.447 37.566 1.00 95.69 107 THR A C 1
ATOM 926 O O . THR A 1 107 ? -22.972 -1.996 38.625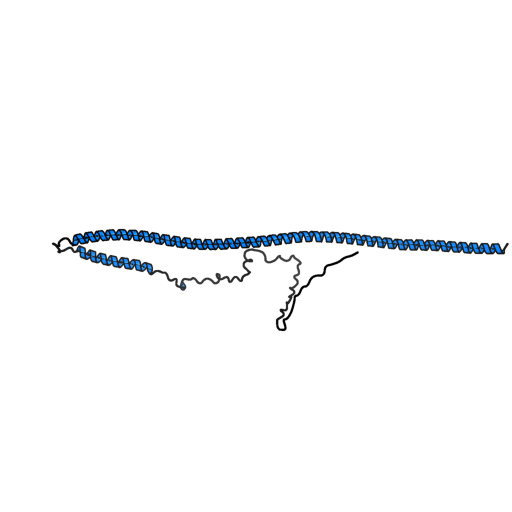 1.00 95.69 107 THR A O 1
ATOM 929 N N . ILE A 1 108 ? -22.901 -0.151 37.337 1.00 95.56 108 ILE A N 1
ATOM 930 C CA . ILE A 1 108 ? -23.584 0.735 38.293 1.00 95.56 108 ILE A CA 1
ATOM 931 C C . ILE A 1 108 ? -25.049 0.319 38.487 1.00 95.56 108 ILE A C 1
ATOM 933 O O . ILE A 1 108 ? -25.541 0.269 39.613 1.00 95.56 108 ILE A O 1
ATOM 937 N N . CYS A 1 109 ? -25.774 0.008 37.411 1.00 93.69 109 CYS A N 1
ATOM 938 C CA . CYS A 1 109 ? -27.154 -0.470 37.511 1.00 93.69 109 CYS A CA 1
ATOM 939 C C . CYS A 1 109 ? -27.221 -1.793 38.290 1.00 93.69 109 CYS A C 1
ATOM 941 O O . CYS A 1 109 ? -28.041 -1.948 39.194 1.00 93.69 109 CYS A O 1
ATOM 943 N N . LYS A 1 110 ? -26.291 -2.711 38.014 1.00 97.06 110 LYS A N 1
ATOM 944 C CA . LYS A 1 110 ? -26.169 -3.993 38.710 1.00 97.06 110 LYS A CA 1
ATOM 945 C C . LYS A 1 110 ? -25.900 -3.817 40.206 1.00 97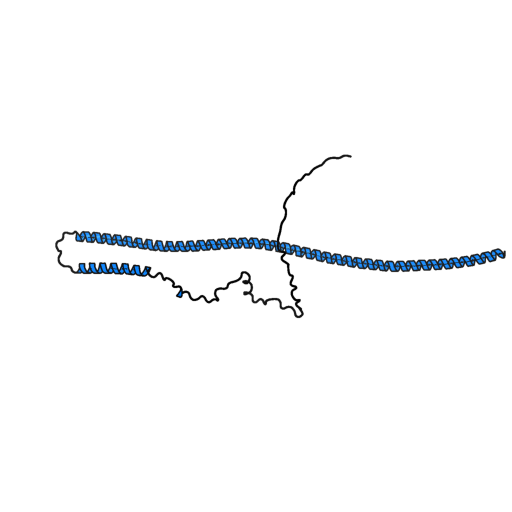.06 110 LYS A C 1
ATOM 947 O O . LYS A 1 110 ? -26.510 -4.518 41.010 1.00 97.06 110 LYS A O 1
ATOM 952 N N . SER A 1 111 ? -25.035 -2.878 40.596 1.00 95.38 111 SER A N 1
ATOM 953 C CA . SER A 1 111 ? -24.781 -2.599 42.015 1.00 95.38 111 SER A CA 1
ATOM 954 C C . SER A 1 111 ? -25.992 -1.961 42.702 1.00 95.38 111 SER A C 1
ATOM 956 O O . SER A 1 111 ? -26.358 -2.389 43.795 1.00 95.38 111 SER A O 1
ATOM 958 N N . LYS A 1 112 ? -26.686 -1.020 42.044 1.00 95.88 112 LYS A N 1
ATOM 959 C CA . LYS A 1 112 ? -27.953 -0.455 42.544 1.00 95.88 112 LYS A CA 1
ATOM 960 C C . LYS A 1 112 ? -29.021 -1.532 42.737 1.00 95.88 112 LYS A C 1
ATOM 962 O O . LYS A 1 112 ? -29.693 -1.540 43.765 1.00 95.88 112 LYS A O 1
ATOM 967 N N . LEU A 1 113 ? -29.148 -2.458 41.787 1.00 95.38 113 LEU A N 1
ATOM 968 C CA . LEU A 1 113 ? -30.086 -3.577 41.864 1.00 95.38 113 LEU A CA 1
ATOM 969 C C . LEU A 1 113 ? -29.759 -4.511 43.035 1.00 95.38 113 LEU A C 1
ATOM 971 O O . LEU A 1 113 ? -30.660 -4.912 43.768 1.00 95.38 113 LEU A O 1
ATOM 975 N N . HIS A 1 114 ? -28.478 -4.805 43.265 1.00 94.00 114 HIS A N 1
ATOM 976 C CA . HIS A 1 114 ? -28.041 -5.580 44.426 1.00 94.00 114 HIS A CA 1
ATOM 977 C C . HIS A 1 114 ? -28.382 -4.877 45.752 1.00 94.00 114 HIS A C 1
ATOM 979 O O . HIS A 1 114 ? -28.932 -5.499 46.658 1.00 94.00 114 HIS A O 1
ATOM 985 N N . SER A 1 115 ? -28.137 -3.567 45.855 1.00 94.94 115 SER A N 1
ATOM 986 C CA . SER A 1 115 ? -28.510 -2.773 47.035 1.00 94.94 115 SER A CA 1
ATOM 987 C C . SER A 1 115 ? -30.022 -2.768 47.285 1.00 94.94 115 SER A C 1
ATOM 989 O O . SER A 1 115 ? -30.457 -2.932 48.424 1.00 94.94 115 SER A O 1
ATOM 991 N N . LEU A 1 116 ? -30.830 -2.638 46.227 1.00 93.44 116 LEU A N 1
ATOM 992 C CA . LEU A 1 116 ? -32.292 -2.722 46.313 1.00 93.44 116 LEU A CA 1
ATOM 993 C C . LEU A 1 116 ? -32.727 -4.116 46.795 1.00 93.44 116 LEU A C 1
ATOM 995 O O . LEU A 1 116 ? -33.564 -4.232 47.687 1.00 93.44 116 LEU A O 1
ATOM 999 N N . SER A 1 117 ? -32.103 -5.180 46.284 1.00 93.88 117 SER A N 1
ATOM 1000 C CA . SER A 1 117 ? -32.359 -6.550 46.742 1.00 93.88 117 SER A CA 1
ATOM 1001 C C . SER A 1 117 ? -32.103 -6.725 48.246 1.00 93.88 117 SER A C 1
ATOM 1003 O O . SER A 1 117 ? -32.906 -7.365 48.925 1.00 93.88 117 SER A O 1
ATOM 1005 N N . ILE A 1 118 ? -31.026 -6.140 48.786 1.00 94.06 118 ILE A N 1
ATOM 1006 C CA . ILE A 1 118 ? -30.736 -6.162 50.232 1.00 94.06 118 ILE A CA 1
ATOM 1007 C C . ILE A 1 118 ? -31.816 -5.406 51.015 1.00 94.06 118 ILE A C 1
ATOM 1009 O O . ILE A 1 118 ? -32.287 -5.887 52.045 1.00 94.06 118 ILE A O 1
ATOM 1013 N N . LEU A 1 119 ? -32.231 -4.232 50.532 1.00 92.44 119 LEU A N 1
ATOM 1014 C CA . LEU A 1 119 ? -33.258 -3.425 51.192 1.00 92.44 119 LEU A CA 1
ATOM 1015 C C . LEU A 1 119 ? -34.605 -4.158 51.237 1.00 92.44 119 LEU A C 1
ATOM 1017 O O . LEU A 1 119 ? -35.244 -4.197 52.285 1.00 92.44 119 LEU A O 1
ATOM 1021 N N . ASN A 1 120 ? -34.994 -4.816 50.145 1.00 92.88 120 ASN A N 1
ATOM 1022 C CA . ASN A 1 120 ? -36.194 -5.652 50.104 1.00 92.88 120 ASN A CA 1
ATOM 1023 C C . ASN A 1 120 ? -36.134 -6.820 51.099 1.00 92.88 120 ASN A C 1
ATOM 1025 O O . ASN A 1 120 ? -37.160 -7.183 51.672 1.00 92.88 120 ASN A O 1
ATOM 1029 N N . ALA A 1 121 ? -34.957 -7.412 51.324 1.00 93.62 121 ALA A N 1
ATOM 1030 C CA . ALA A 1 121 ? -34.794 -8.450 52.340 1.00 93.62 121 ALA A CA 1
ATOM 1031 C C . ALA A 1 121 ? -35.038 -7.896 53.756 1.00 93.62 121 ALA A C 1
ATOM 1033 O O . ALA A 1 121 ? -35.792 -8.498 54.517 1.00 93.62 121 ALA A O 1
ATOM 1034 N N . LYS A 1 122 ? -34.490 -6.714 54.074 1.00 93.69 122 LYS A N 1
ATOM 1035 C CA . LYS A 1 122 ? -34.722 -6.035 55.363 1.00 93.69 122 LYS A CA 1
ATOM 1036 C C . LYS A 1 122 ? -36.177 -5.610 55.561 1.00 93.69 122 LYS A C 1
ATOM 1038 O O . LYS A 1 122 ? -36.696 -5.701 56.667 1.00 93.69 122 LYS A O 1
ATOM 1043 N N . LEU A 1 123 ? -36.857 -5.177 54.500 1.00 92.69 123 LEU A N 1
ATOM 1044 C CA . LEU A 1 123 ? -38.282 -4.843 54.561 1.00 92.69 123 LEU A CA 1
ATOM 1045 C C . LEU A 1 123 ? -39.115 -6.066 54.970 1.00 92.69 123 LEU A C 1
ATOM 1047 O O . LEU A 1 123 ? -39.931 -5.969 55.882 1.00 92.69 123 LEU A O 1
ATOM 1051 N N . LYS A 1 124 ? -38.848 -7.232 54.368 1.00 92.50 124 LYS A N 1
ATOM 1052 C CA . LYS A 1 124 ? -39.511 -8.493 54.742 1.00 92.50 124 LYS A CA 1
ATOM 1053 C C . LYS A 1 124 ? -39.237 -8.904 56.189 1.00 92.50 124 LYS A C 1
ATOM 1055 O O . LYS A 1 124 ? -40.092 -9.516 56.820 1.00 92.50 124 LYS A O 1
ATOM 1060 N N . GLU A 1 125 ? -38.048 -8.618 56.708 1.00 90.69 125 GLU A N 1
ATOM 1061 C CA . GLU A 1 125 ? -37.707 -8.871 58.110 1.00 90.69 125 GLU A CA 1
ATOM 1062 C C . GLU A 1 125 ? -38.482 -7.936 59.050 1.00 90.69 125 GLU A C 1
ATOM 1064 O O . GLU A 1 125 ? -39.109 -8.400 60.000 1.00 90.69 125 GLU A O 1
ATOM 1069 N N . ASN A 1 126 ? -38.559 -6.644 58.721 1.00 89.25 126 ASN A N 1
ATOM 1070 C CA . ASN A 1 126 ? -39.364 -5.676 59.467 1.00 89.25 126 ASN A CA 1
ATOM 1071 C C . ASN A 1 126 ? -40.854 -6.045 59.498 1.00 89.25 126 ASN A C 1
ATOM 1073 O O . ASN A 1 126 ? -41.488 -5.926 60.544 1.00 89.25 126 ASN A O 1
ATOM 1077 N N . GLU A 1 127 ? -41.416 -6.541 58.392 1.00 92.38 127 GLU A N 1
ATOM 1078 C CA . GLU A 1 127 ? -42.793 -7.056 58.365 1.00 92.38 127 GLU A CA 1
ATOM 1079 C C . GLU A 1 127 ? -42.995 -8.247 59.319 1.00 92.38 127 GLU A C 1
ATOM 1081 O O . GLU A 1 127 ? -44.068 -8.397 59.907 1.00 92.38 127 GLU A O 1
ATOM 1086 N N . ARG A 1 128 ? -41.979 -9.104 59.508 1.00 90.50 128 ARG A N 1
ATOM 1087 C CA . ARG A 1 128 ? -42.037 -10.195 60.498 1.00 90.50 128 ARG A CA 1
ATOM 1088 C C . ARG A 1 128 ? -42.019 -9.646 61.918 1.00 90.50 128 ARG A C 1
ATOM 1090 O O . ARG A 1 128 ? -42.868 -10.038 62.713 1.00 90.50 128 ARG A O 1
ATOM 1097 N N . PHE A 1 129 ? -41.124 -8.703 62.212 1.00 91.12 129 PHE A N 1
ATOM 1098 C CA . PHE A 1 129 ? -41.064 -8.068 63.530 1.00 91.12 129 PHE A CA 1
ATOM 1099 C C . PHE A 1 129 ? -42.354 -7.321 63.883 1.00 91.12 129 PHE A C 1
ATOM 1101 O O . PHE A 1 129 ? -42.782 -7.360 65.033 1.00 91.12 129 PHE A O 1
ATOM 1108 N N . GLN A 1 130 ? -43.023 -6.695 62.910 1.00 88.94 130 GLN A N 1
ATOM 1109 C CA . GLN A 1 130 ? -44.334 -6.079 63.140 1.00 88.94 130 GLN A CA 1
ATOM 1110 C C . GLN A 1 130 ? -45.392 -7.104 63.572 1.00 88.94 130 GLN A C 1
ATOM 1112 O O . GLN A 1 130 ? -46.106 -6.860 64.542 1.00 88.94 130 GLN A O 1
ATOM 1117 N N . LYS A 1 131 ? -45.453 -8.272 62.920 1.00 91.44 131 LYS A N 1
ATOM 1118 C CA . LYS A 1 131 ? -46.375 -9.355 63.313 1.00 91.44 131 LYS A CA 1
ATOM 1119 C C . LYS A 1 131 ? -46.073 -9.897 64.710 1.00 91.44 131 LYS A C 1
ATOM 1121 O O . LYS A 1 131 ? -46.990 -10.196 65.471 1.00 91.44 131 LYS A O 1
ATOM 1126 N N . GLU A 1 132 ? -44.794 -10.027 65.057 1.00 90.31 132 GLU A N 1
ATOM 1127 C CA . GLU A 1 132 ? -44.381 -10.445 66.401 1.00 90.31 132 GLU A CA 1
ATOM 1128 C C . GLU A 1 132 ? -44.763 -9.405 67.462 1.00 90.31 132 GLU A C 1
ATOM 1130 O O . GLU A 1 132 ? -45.272 -9.774 68.520 1.00 90.31 132 GLU A O 1
ATOM 1135 N N . LEU A 1 133 ? -44.598 -8.111 67.171 1.00 88.06 133 LEU A N 1
ATOM 1136 C CA . LEU A 1 133 ? -45.021 -7.025 68.058 1.00 88.06 133 LEU A CA 1
ATOM 1137 C C . LEU A 1 133 ? -46.532 -7.016 68.300 1.00 88.06 133 LEU A C 1
ATOM 1139 O O . LEU A 1 133 ? -46.950 -6.839 69.444 1.00 88.06 133 LEU A O 1
ATOM 1143 N N . GLU A 1 134 ? -47.351 -7.208 67.263 1.00 89.00 134 GLU A N 1
ATOM 1144 C CA . GLU A 1 134 ? -48.809 -7.319 67.419 1.00 89.00 134 GLU A CA 1
ATOM 1145 C C . GLU A 1 134 ? -49.183 -8.495 68.323 1.00 89.00 134 GLU A C 1
ATOM 1147 O O . GLU A 1 134 ? -49.941 -8.324 69.276 1.00 89.00 134 GLU A O 1
ATOM 1152 N N . LYS A 1 135 ? -48.562 -9.658 68.108 1.00 91.25 135 LYS A N 1
ATOM 1153 C CA . LYS A 1 135 ? -48.785 -10.837 68.947 1.00 91.25 135 LYS A CA 1
ATOM 1154 C C . LYS A 1 135 ? -48.415 -10.586 70.413 1.00 91.25 135 LYS A C 1
ATOM 1156 O O . LYS A 1 135 ? -49.198 -10.899 71.306 1.00 91.25 135 LYS A O 1
ATOM 1161 N N . VAL A 1 136 ? -47.251 -9.987 70.674 1.00 88.50 136 VAL A N 1
ATOM 1162 C CA . VAL A 1 136 ? -46.817 -9.639 72.039 1.00 88.50 136 VAL A CA 1
ATOM 1163 C C . VAL A 1 136 ? -47.748 -8.600 72.667 1.00 88.50 136 VAL A C 1
ATOM 1165 O O . VAL A 1 136 ? -48.050 -8.677 73.857 1.00 88.50 136 VAL A O 1
ATOM 1168 N N . LYS A 1 137 ? -48.239 -7.631 71.889 1.00 90.00 137 LYS A N 1
ATOM 1169 C CA . LYS A 1 137 ? -49.202 -6.633 72.364 1.00 90.00 137 LYS A CA 1
ATOM 1170 C C . LYS A 1 137 ? -50.516 -7.289 72.791 1.00 90.00 137 LYS A C 1
ATOM 1172 O O . LYS A 1 137 ? -51.022 -6.952 73.861 1.00 90.00 137 LYS A O 1
ATOM 1177 N N . ASP A 1 138 ? -51.027 -8.237 72.014 1.00 89.44 138 ASP A N 1
ATOM 1178 C CA . ASP A 1 138 ? -52.224 -9.008 72.365 1.00 89.44 138 ASP A CA 1
ATOM 1179 C C . ASP A 1 138 ? -52.007 -9.843 73.635 1.00 89.44 138 ASP A C 1
ATOM 1181 O O . ASP A 1 138 ? -52.855 -9.861 74.533 1.00 89.44 138 ASP A O 1
ATOM 1185 N N . GLU A 1 139 ? -50.838 -10.476 73.766 1.00 86.75 139 GLU A N 1
ATOM 1186 C CA . GLU A 1 139 ? -50.435 -11.197 74.979 1.00 86.75 139 GLU A CA 1
ATOM 1187 C C . GLU A 1 139 ? -50.366 -10.269 76.205 1.00 86.75 139 GLU A C 1
ATOM 1189 O O . GLU A 1 139 ? -50.830 -10.630 77.290 1.00 86.75 139 GLU A O 1
ATOM 1194 N N . LEU A 1 140 ? -49.861 -9.043 76.042 1.00 82.75 140 LEU A N 1
ATOM 1195 C CA . LEU A 1 140 ? -49.766 -8.046 77.110 1.00 82.75 140 LEU A CA 1
ATOM 1196 C C . LEU A 1 140 ? -51.148 -7.518 77.513 1.00 82.75 140 LEU A C 1
ATOM 1198 O O . LEU A 1 140 ? -51.430 -7.393 78.704 1.00 82.75 140 LEU A O 1
ATOM 1202 N N . VAL A 1 141 ? -52.045 -7.265 76.554 1.00 82.50 141 VAL A N 1
ATOM 1203 C CA . VAL A 1 141 ? -53.450 -6.919 76.835 1.00 82.50 141 VAL A CA 1
ATOM 1204 C C . VAL A 1 141 ? -54.125 -8.041 77.625 1.00 82.50 141 VAL A C 1
ATOM 1206 O O . VAL A 1 141 ? -54.781 -7.771 78.631 1.00 82.50 141 VAL A O 1
ATOM 1209 N N . LYS A 1 142 ? -53.907 -9.302 77.239 1.00 83.75 142 LYS A N 1
ATOM 1210 C CA . LYS A 1 142 ? -54.436 -10.473 77.949 1.00 83.75 142 LYS A CA 1
ATOM 1211 C C . LYS A 1 142 ? -53.899 -10.581 79.381 1.00 83.75 142 LYS A C 1
ATOM 1213 O O . LYS A 1 142 ? -54.677 -10.803 80.306 1.00 83.75 142 LYS A O 1
ATOM 1218 N N . LEU A 1 143 ? -52.597 -10.370 79.586 1.00 78.56 143 LEU A N 1
ATOM 1219 C CA . LEU A 1 143 ? -51.982 -10.328 80.920 1.00 78.56 143 LEU A CA 1
ATOM 1220 C C . LEU A 1 143 ? -52.495 -9.154 81.761 1.00 78.56 143 LEU A C 1
ATOM 1222 O O . LEU A 1 143 ? -52.768 -9.321 82.947 1.00 78.56 143 LEU A O 1
ATOM 1226 N N . LYS A 1 144 ? -52.682 -7.977 81.159 1.00 77.94 144 LYS A N 1
ATOM 1227 C CA . LYS A 1 144 ? -53.237 -6.800 81.838 1.00 77.94 144 LYS A CA 1
ATOM 1228 C C . LYS A 1 144 ? -54.678 -7.036 82.291 1.00 77.94 144 LYS A C 1
ATOM 1230 O O . LYS A 1 144 ? -55.045 -6.630 83.389 1.00 77.94 144 LYS A O 1
ATOM 1235 N N . LEU A 1 145 ? -55.479 -7.725 81.478 1.00 74.81 145 LEU A N 1
ATOM 1236 C CA . LEU A 1 145 ? -56.824 -8.154 81.863 1.00 74.81 145 LEU A CA 1
ATOM 1237 C C . LEU A 1 145 ? -56.792 -9.180 83.005 1.00 74.81 145 LEU A C 1
ATOM 1239 O O . LEU A 1 145 ? -57.603 -9.076 83.919 1.00 74.81 145 LEU A O 1
ATOM 1243 N N . ALA A 1 146 ? -55.831 -10.110 83.009 1.00 67.56 146 ALA A N 1
ATOM 1244 C CA . ALA A 1 146 ? -55.636 -11.044 84.121 1.00 67.56 146 ALA A CA 1
ATOM 1245 C C . ALA A 1 146 ? -55.205 -10.338 85.424 1.00 67.56 146 ALA A C 1
ATOM 1247 O O . ALA A 1 146 ? -55.616 -10.745 86.506 1.00 67.56 146 ALA A O 1
ATOM 1248 N N . TYR A 1 147 ? -54.414 -9.265 85.326 1.00 55.47 147 TYR A N 1
ATOM 1249 C CA . TYR A 1 147 ? -53.946 -8.476 86.472 1.00 55.47 147 TYR A CA 1
ATOM 1250 C C . TYR A 1 147 ? -55.019 -7.537 87.054 1.00 55.47 147 TYR A C 1
ATOM 1252 O O . TYR A 1 147 ? -55.014 -7.263 88.249 1.00 55.47 147 TYR A O 1
ATOM 1260 N N . ASN A 1 148 ? -55.959 -7.065 86.229 1.00 58.28 148 ASN A N 1
ATOM 1261 C CA . ASN A 1 148 ? -57.073 -6.208 86.655 1.00 58.28 148 ASN A CA 1
ATOM 1262 C C . ASN A 1 148 ? -58.297 -6.987 87.184 1.00 58.28 148 ASN A C 1
ATOM 1264 O O . ASN A 1 148 ? -59.322 -6.377 87.489 1.00 58.28 148 ASN A O 1
ATOM 1268 N N . ALA A 1 149 ? -58.218 -8.316 87.303 1.00 47.16 149 ALA A N 1
ATOM 1269 C CA . ALA A 1 149 ? -59.196 -9.093 88.059 1.00 47.16 149 ALA A CA 1
ATOM 1270 C C . ALA A 1 149 ? -59.061 -8.772 89.566 1.00 47.16 149 ALA A C 1
ATOM 1272 O O . ALA A 1 149 ? 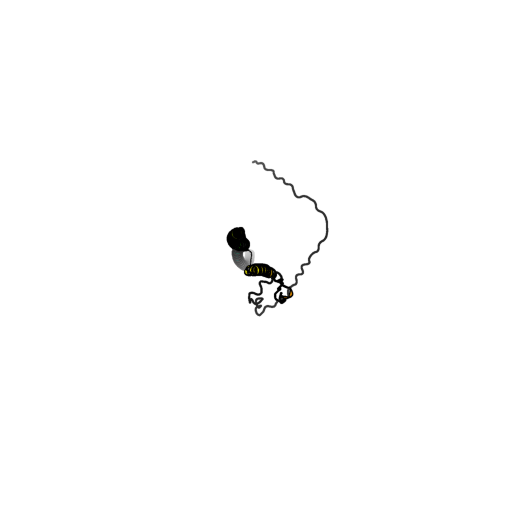-57.942 -8.572 90.042 1.00 47.16 149 ALA A O 1
ATOM 1273 N N . PRO A 1 150 ? -60.167 -8.681 90.332 1.00 39.84 150 PRO A N 1
ATOM 1274 C CA . PRO A 1 150 ? -60.140 -8.160 91.697 1.00 39.84 150 PRO A CA 1
ATOM 1275 C C . PRO A 1 150 ? -59.198 -8.976 92.591 1.00 39.84 150 PRO A C 1
ATOM 1277 O O . PRO A 1 150 ? -59.348 -10.187 92.752 1.00 39.84 150 PRO A O 1
ATOM 1280 N N . ALA A 1 151 ? -58.212 -8.280 93.159 1.00 43.53 151 ALA A N 1
ATOM 1281 C CA . ALA A 1 151 ? -57.173 -8.837 94.006 1.00 43.53 151 ALA A CA 1
ATOM 1282 C C . ALA A 1 151 ? -57.760 -9.422 95.295 1.00 43.53 151 ALA A C 1
ATOM 1284 O O . ALA A 1 151 ? -58.123 -8.675 96.193 1.00 43.53 151 ALA A O 1
ATOM 1285 N N . ASN A 1 152 ? -57.757 -10.749 95.408 1.00 39.00 152 ASN A N 1
ATOM 1286 C CA . ASN A 1 152 ? -57.862 -11.464 96.677 1.00 39.00 152 ASN A CA 1
ATOM 1287 C C . ASN A 1 152 ? -56.892 -12.651 96.677 1.00 39.00 152 ASN A C 1
ATOM 1289 O O . ASN A 1 152 ? -57.337 -13.792 96.647 1.00 39.00 152 ASN A O 1
ATOM 1293 N N . ASN A 1 153 ? -55.579 -12.369 96.684 1.00 44.28 153 ASN A N 1
ATOM 1294 C CA . ASN A 1 153 ? -54.489 -13.247 97.166 1.00 44.28 153 ASN A CA 1
ATOM 1295 C C . ASN A 1 153 ? -53.098 -12.791 96.676 1.00 44.28 153 ASN A C 1
ATOM 1297 O O . ASN A 1 153 ? -52.396 -13.504 95.962 1.00 44.28 153 ASN A O 1
ATOM 1301 N N . ILE A 1 154 ? -52.625 -11.633 97.147 1.00 48.72 154 ILE A N 1
ATOM 1302 C CA . ILE A 1 154 ? -51.181 -11.360 97.174 1.00 48.72 154 ILE A CA 1
ATOM 1303 C C . ILE A 1 154 ? -50.616 -12.024 98.435 1.00 48.72 154 ILE A C 1
ATOM 1305 O O . ILE A 1 154 ? -50.524 -11.405 99.492 1.00 48.72 154 ILE A O 1
ATOM 1309 N N . LYS A 1 155 ? -50.240 -13.303 98.341 1.00 46.03 155 LYS A N 1
ATOM 1310 C CA . LYS A 1 155 ? -49.176 -13.855 99.189 1.00 46.03 155 LYS A CA 1
ATOM 1311 C C . LYS A 1 155 ? -48.490 -15.025 98.485 1.00 46.03 155 LYS A C 1
ATOM 1313 O O . LYS A 1 155 ? -49.136 -15.985 98.088 1.00 46.03 155 LYS A O 1
ATOM 1318 N N . SER A 1 156 ? -47.171 -14.871 98.364 1.00 51.06 156 SER A N 1
ATOM 1319 C CA . SER A 1 156 ? -46.147 -15.840 97.951 1.00 51.06 156 SER A CA 1
ATOM 1320 C C . SER A 1 156 ? -46.263 -16.457 96.553 1.00 51.06 156 SER A C 1
ATOM 1322 O O . SER A 1 156 ? -46.913 -17.479 96.377 1.00 51.06 156 SER A O 1
ATOM 1324 N N . ASN A 1 157 ? -45.486 -15.936 95.597 1.00 44.78 157 ASN A N 1
ATOM 1325 C CA . ASN A 1 157 ? -44.867 -16.791 94.580 1.00 44.78 157 ASN A CA 1
ATOM 1326 C C . ASN A 1 157 ? -43.468 -16.252 94.197 1.00 44.78 157 ASN A C 1
ATOM 1328 O O . ASN A 1 157 ? -43.377 -15.163 93.627 1.00 44.78 157 ASN A O 1
ATOM 1332 N N . PRO A 1 158 ? -42.371 -16.974 94.511 1.00 52.75 158 PRO A N 1
ATOM 1333 C CA . PRO A 1 158 ? -40.990 -16.515 94.299 1.00 52.75 158 PRO A CA 1
ATOM 1334 C C . PRO A 1 158 ? -40.537 -16.545 92.825 1.00 52.75 158 PRO A C 1
ATOM 1336 O O . PRO A 1 158 ? -39.465 -16.048 92.493 1.00 52.75 158 PRO A O 1
ATOM 1339 N N . THR A 1 159 ? -41.359 -17.070 91.917 1.00 55.91 159 THR A N 1
ATOM 1340 C CA . THR A 1 159 ? -41.031 -17.273 90.494 1.00 55.91 159 THR A CA 1
ATOM 1341 C C . THR A 1 159 ? -41.060 -15.979 89.665 1.00 55.91 159 THR A C 1
ATOM 1343 O O . THR A 1 159 ? -40.332 -15.846 88.683 1.00 55.91 159 THR A O 1
ATOM 1346 N N . LEU A 1 160 ? -41.859 -14.985 90.072 1.00 52.22 160 LEU A N 1
ATOM 1347 C CA . LEU A 1 160 ? -42.018 -13.708 89.355 1.00 52.22 160 LEU A CA 1
ATOM 1348 C C . LEU A 1 160 ? -40.801 -12.781 89.510 1.00 52.22 160 LEU A C 1
ATOM 1350 O O . LEU A 1 160 ? -40.429 -12.086 88.566 1.00 52.22 160 LEU A O 1
ATOM 1354 N N . ALA A 1 161 ? -40.133 -12.818 90.667 1.00 52.12 161 ALA A N 1
ATOM 1355 C CA . ALA A 1 161 ? -38.901 -12.063 90.901 1.00 52.12 161 ALA A CA 1
ATOM 1356 C C . ALA A 1 161 ? -37.724 -12.604 90.067 1.00 52.12 161 ALA A C 1
ATOM 1358 O O . ALA A 1 161 ? -36.874 -11.838 89.617 1.00 52.12 161 ALA A O 1
ATOM 1359 N N . GLN A 1 162 ? -37.706 -13.914 89.802 1.00 55.72 162 GLN A N 1
ATOM 1360 C CA . GLN A 1 162 ? -36.661 -14.573 89.017 1.00 55.72 162 GLN A CA 1
ATOM 1361 C C . GLN A 1 162 ? -36.797 -14.277 87.513 1.00 55.72 162 GLN A C 1
ATOM 1363 O O . GLN A 1 162 ? -35.798 -14.015 86.847 1.00 55.72 162 GLN A O 1
ATOM 1368 N N . LEU A 1 163 ? -38.033 -14.203 87.002 1.00 57.31 163 LEU A N 1
ATOM 1369 C CA . LEU A 1 163 ? -38.336 -13.805 85.620 1.00 57.31 163 LEU A CA 1
ATOM 1370 C C . LEU A 1 163 ? -38.028 -12.328 85.332 1.00 57.31 163 LEU A C 1
ATOM 1372 O O . LEU A 1 163 ? -37.536 -12.012 84.250 1.00 57.31 163 LEU A O 1
ATOM 1376 N N . LEU A 1 164 ? -38.259 -11.425 86.291 1.00 56.78 164 LEU A N 1
ATOM 1377 C CA . LEU A 1 164 ? -37.923 -10.003 86.135 1.00 56.78 164 LEU A CA 1
ATOM 1378 C C . LEU A 1 164 ? -36.402 -9.755 86.122 1.00 56.78 164 LEU A C 1
ATOM 1380 O O . LEU A 1 164 ? -35.934 -8.883 85.390 1.00 56.78 164 LEU A O 1
ATOM 1384 N N . LEU A 1 165 ? -35.620 -10.550 86.865 1.00 56.78 165 LEU A N 1
ATOM 1385 C CA . LEU A 1 165 ? -34.151 -10.498 86.830 1.00 56.78 165 LEU A CA 1
ATOM 1386 C C . LEU A 1 165 ? -33.557 -11.177 85.577 1.00 56.78 165 LEU A C 1
ATOM 1388 O O . LEU A 1 165 ? -32.567 -10.699 85.020 1.00 56.78 165 LEU A O 1
ATOM 1392 N N . GLN A 1 166 ? -34.156 -12.274 85.100 1.00 56.81 166 GLN A N 1
ATOM 1393 C CA . GLN A 1 166 ? -33.740 -12.931 83.850 1.00 56.81 166 GLN A CA 1
ATOM 1394 C C . GLN A 1 166 ? -34.098 -12.108 82.608 1.00 56.81 166 GLN A C 1
ATOM 1396 O O . GLN A 1 166 ? -33.301 -12.021 81.676 1.00 56.81 166 GLN A O 1
ATOM 1401 N N . GLY A 1 167 ? -35.268 -11.465 82.596 1.00 56.38 167 GLY A N 1
ATOM 1402 C CA . GLY A 1 167 ? -35.701 -10.620 81.485 1.00 56.38 167 GLY A CA 1
ATOM 1403 C C . GLY A 1 167 ? -34.820 -9.383 81.297 1.00 56.38 167 GLY A C 1
ATOM 1404 O O . GLY A 1 167 ? -34.509 -9.025 80.161 1.00 56.38 167 GLY A O 1
ATOM 1405 N N . SER A 1 168 ? -34.364 -8.762 82.393 1.00 54.69 168 SER A N 1
ATOM 1406 C CA . SER A 1 168 ? -33.486 -7.585 82.331 1.00 54.69 168 SER A CA 1
ATOM 1407 C C . SER A 1 168 ? -32.068 -7.943 81.875 1.00 54.69 168 SER A C 1
ATOM 1409 O O . SER A 1 168 ? -31.524 -7.280 80.995 1.00 54.69 168 SER A O 1
ATOM 1411 N N . THR A 1 169 ? -31.489 -9.034 82.383 1.00 58.16 169 THR A N 1
ATOM 1412 C CA . THR A 1 169 ? -30.143 -9.488 81.984 1.00 58.16 169 THR A CA 1
ATOM 1413 C C . THR A 1 169 ? -30.079 -9.952 80.524 1.00 58.16 169 THR A C 1
ATOM 1415 O O . THR A 1 169 ? -29.101 -9.658 79.834 1.00 58.16 169 THR A O 1
ATOM 1418 N N . TYR A 1 170 ? -31.139 -10.584 80.006 1.00 55.56 170 TYR A N 1
ATOM 1419 C CA . TYR A 1 170 ? -31.221 -10.998 78.600 1.00 55.56 170 TYR A CA 1
ATOM 1420 C C . TYR A 1 170 ? -31.331 -9.806 77.630 1.00 55.56 170 TYR A C 1
ATOM 1422 O O . TYR A 1 170 ? -30.705 -9.806 76.568 1.00 55.56 170 TYR A O 1
ATOM 1430 N N . TRP A 1 171 ? -32.064 -8.752 78.013 1.00 49.94 171 TRP A N 1
ATOM 1431 C CA . TRP A 1 171 ? -32.182 -7.518 77.223 1.00 49.94 171 TRP A CA 1
ATOM 1432 C C . TRP A 1 171 ? -30.851 -6.761 77.101 1.00 49.94 171 TRP A C 1
ATOM 1434 O O . TRP A 1 171 ? -30.486 -6.332 76.006 1.00 49.94 171 TRP A O 1
ATOM 1444 N N . TYR A 1 172 ? -30.085 -6.652 78.191 1.00 53.66 172 TYR A N 1
ATOM 1445 C CA . TYR A 1 172 ? -28.775 -5.990 78.167 1.00 53.66 172 TYR A CA 1
ATOM 1446 C C . TYR A 1 172 ? -27.729 -6.765 77.348 1.00 53.66 172 TYR A C 1
ATOM 1448 O O . TYR A 1 172 ? -26.955 -6.151 76.616 1.00 53.66 172 TYR A O 1
ATOM 1456 N N . HIS A 1 173 ? -27.726 -8.102 77.400 1.00 56.72 173 HIS A N 1
ATOM 1457 C CA . HIS A 1 173 ? -26.741 -8.917 76.676 1.00 56.72 173 HIS A CA 1
ATOM 1458 C C . HIS A 1 173 ? -26.956 -8.917 75.148 1.00 56.72 173 HIS A C 1
ATOM 1460 O O . HIS A 1 173 ? -25.992 -9.009 74.381 1.00 56.72 173 HIS A O 1
ATOM 1466 N N . LYS A 1 174 ? -28.211 -8.787 74.694 1.00 56.47 174 LYS A N 1
ATOM 1467 C CA . LYS A 1 174 ? -28.564 -8.760 73.266 1.00 56.47 174 LYS A CA 1
ATOM 1468 C C . LYS A 1 174 ? -28.224 -7.419 72.605 1.00 56.47 174 LYS A C 1
ATOM 1470 O O . LYS A 1 174 ? -27.602 -7.409 71.551 1.00 56.47 174 LYS A O 1
ATOM 1475 N N . ILE A 1 175 ? -28.510 -6.299 73.275 1.00 54.66 175 ILE A N 1
ATOM 1476 C CA . ILE A 1 175 ? -28.154 -4.953 72.784 1.00 54.66 175 ILE A CA 1
ATOM 1477 C C . ILE A 1 175 ? -26.628 -4.759 72.717 1.00 54.66 175 ILE A C 1
ATOM 1479 O O . ILE A 1 175 ? -26.124 -4.118 71.797 1.00 54.66 175 ILE A O 1
ATOM 1483 N N . PHE A 1 176 ? -25.874 -5.323 73.668 1.00 52.31 176 PHE A N 1
ATOM 1484 C CA . PHE A 1 176 ? -24.414 -5.185 73.692 1.00 52.31 176 PHE A CA 1
ATOM 1485 C C . PHE A 1 176 ? -23.703 -6.068 72.647 1.00 52.31 176 PHE A C 1
ATOM 1487 O O . PHE A 1 176 ? -22.626 -5.702 72.182 1.00 52.31 176 PHE A O 1
ATOM 1494 N N . SER A 1 177 ? -24.312 -7.190 72.237 1.00 50.16 177 SER A N 1
ATOM 1495 C CA . SER A 1 177 ? -23.750 -8.079 71.203 1.00 50.16 177 SER A CA 1
ATOM 1496 C C . SER A 1 177 ? -23.881 -7.487 69.795 1.00 50.16 177 SER A C 1
ATOM 1498 O O . SER A 1 177 ? -22.909 -7.501 69.047 1.00 50.16 177 SER A O 1
ATOM 1500 N N . ASP A 1 178 ? -25.016 -6.860 69.466 1.00 43.72 178 ASP A N 1
ATOM 1501 C CA . ASP A 1 178 ? -25.227 -6.236 68.144 1.00 43.72 178 ASP A CA 1
ATOM 1502 C C . ASP A 1 178 ? -24.387 -4.949 67.947 1.00 43.72 178 ASP A C 1
ATOM 1504 O O . ASP A 1 178 ? -24.095 -4.539 66.823 1.00 43.72 178 ASP A O 1
ATOM 1508 N N . SER A 1 179 ? -23.944 -4.320 69.044 1.00 48.97 179 SER A N 1
ATOM 1509 C CA . SER A 1 179 ? -23.019 -3.171 69.052 1.00 48.97 179 SER A CA 1
ATOM 1510 C C . SER A 1 179 ? -21.569 -3.563 68.714 1.00 48.97 179 SER A C 1
ATOM 1512 O O . SER A 1 179 ? -20.836 -2.785 68.096 1.00 48.97 179 SER A O 1
ATOM 1514 N N . ALA A 1 180 ? -21.148 -4.783 69.070 1.00 49.31 180 ALA A N 1
ATOM 1515 C CA . ALA A 1 180 ? -19.784 -5.262 68.842 1.00 49.31 180 ALA A CA 1
ATOM 1516 C C . ALA A 1 180 ? -19.487 -5.539 67.353 1.00 49.31 180 ALA A C 1
ATOM 1518 O O . ALA A 1 180 ? -18.360 -5.324 66.900 1.00 49.31 180 ALA A O 1
ATOM 1519 N N . ASP A 1 181 ? -20.500 -5.909 66.565 1.00 41.88 181 ASP A N 1
ATOM 1520 C CA . ASP A 1 181 ? -20.348 -6.180 65.128 1.00 41.88 181 ASP A CA 1
ATOM 1521 C C . ASP A 1 181 ? -20.202 -4.904 64.277 1.00 41.88 181 ASP A C 1
ATOM 1523 O O . ASP A 1 181 ? -19.604 -4.944 63.199 1.00 41.88 181 ASP A O 1
ATOM 1527 N N . LEU A 1 182 ? -20.642 -3.735 64.768 1.00 45.28 182 LEU A N 1
ATOM 1528 C CA . LEU A 1 182 ? -20.381 -2.447 64.104 1.00 45.28 182 LEU A CA 1
ATOM 1529 C C . LEU A 1 182 ? -18.960 -1.905 64.351 1.00 45.28 182 LEU A C 1
ATOM 1531 O O . LEU A 1 182 ? -18.501 -1.037 63.603 1.00 45.28 182 LEU A O 1
ATOM 1535 N N . ALA A 1 183 ? -18.246 -2.406 65.365 1.00 41.28 183 ALA A N 1
ATOM 1536 C CA . ALA A 1 183 ? -16.930 -1.903 65.771 1.00 41.28 183 ALA A CA 1
ATOM 1537 C C . ALA A 1 183 ? -15.746 -2.528 65.005 1.00 41.28 183 ALA A C 1
ATOM 1539 O O . ALA A 1 183 ? -14.603 -2.112 65.188 1.00 41.28 183 ALA A O 1
ATOM 1540 N N . THR A 1 184 ? -15.985 -3.480 64.097 1.00 44.34 184 THR A N 1
ATOM 1541 C CA . THR A 1 184 ? -14.932 -4.128 63.293 1.00 44.34 184 THR A CA 1
ATOM 1542 C C . THR A 1 184 ? -14.862 -3.598 61.860 1.00 44.34 184 THR A C 1
ATOM 1544 O O . THR A 1 184 ? -14.642 -4.338 60.901 1.00 44.34 184 THR A O 1
ATOM 1547 N N . ARG A 1 185 ? -14.957 -2.276 61.666 1.00 43.28 185 ARG A N 1
ATOM 1548 C CA . ARG A 1 185 ? -14.459 -1.690 60.414 1.00 43.28 185 ARG A CA 1
ATOM 1549 C C . ARG A 1 185 ? -12.933 -1.683 60.481 1.00 43.28 185 ARG A C 1
ATOM 1551 O O . ARG A 1 185 ? -12.333 -0.777 61.045 1.00 43.28 185 ARG A O 1
ATOM 1558 N N . LYS A 1 186 ? -12.325 -2.739 59.936 1.00 49.56 186 LYS A N 1
ATOM 1559 C CA . LYS A 1 186 ? -10.876 -2.932 59.808 1.00 49.56 186 LYS A CA 1
ATOM 1560 C C . LYS A 1 186 ? -10.256 -1.693 59.142 1.00 49.56 186 LYS A C 1
ATOM 1562 O O . LYS A 1 186 ? -10.315 -1.545 57.923 1.00 49.56 186 LYS A O 1
ATOM 1567 N N . VAL A 1 187 ? -9.713 -0.780 59.947 1.00 50.25 187 VAL A N 1
ATOM 1568 C CA . VAL A 1 187 ? -8.843 0.299 59.473 1.00 50.25 187 VAL A CA 1
ATOM 1569 C C . VAL A 1 187 ? -7.574 -0.394 58.997 1.00 50.25 187 VAL A C 1
ATOM 1571 O O . VAL A 1 187 ? -6.866 -1.018 59.784 1.00 50.25 187 VAL A O 1
ATOM 1574 N N . ILE A 1 188 ? -7.363 -0.396 57.685 1.00 52.28 188 ILE A N 1
ATOM 1575 C CA . ILE A 1 188 ? -6.171 -0.975 57.072 1.00 52.28 188 ILE A CA 1
ATOM 1576 C C . ILE A 1 188 ? -5.017 -0.048 57.451 1.00 52.28 188 ILE A C 1
ATOM 1578 O O . ILE A 1 188 ? -4.927 1.068 56.945 1.00 52.28 188 ILE A O 1
ATOM 1582 N N . ASP A 1 189 ? -4.193 -0.487 58.396 1.00 55.44 189 ASP A N 1
ATOM 1583 C CA . ASP A 1 189 ? -2.976 0.211 58.790 1.00 55.44 189 ASP A CA 1
ATOM 1584 C C . ASP A 1 189 ? -1.953 0.149 57.641 1.00 55.44 189 ASP A C 1
ATOM 1586 O O . ASP A 1 189 ? -1.822 -0.880 56.969 1.00 55.44 189 ASP A O 1
ATOM 1590 N N . ALA A 1 190 ? -1.238 1.249 57.390 1.00 58.19 190 ALA A N 1
ATOM 1591 C CA . ALA A 1 190 ? -0.313 1.392 56.258 1.00 58.19 190 ALA A CA 1
ATOM 1592 C C . ALA A 1 190 ? 0.838 0.367 56.295 1.00 58.19 190 ALA A C 1
ATOM 1594 O O . ALA A 1 190 ? 1.438 0.056 55.269 1.00 58.19 190 ALA A O 1
ATOM 1595 N N . SER A 1 191 ? 1.093 -0.212 57.468 1.00 59.53 191 SER A N 1
ATOM 1596 C CA . SER A 1 191 ? 2.038 -1.301 57.708 1.00 59.53 191 SER A CA 1
ATOM 1597 C C . SER A 1 191 ? 1.628 -2.651 57.083 1.00 59.53 191 SER A C 1
ATOM 1599 O O . SER A 1 191 ? 2.473 -3.533 56.945 1.00 59.53 191 SER A O 1
ATOM 1601 N N . GLN A 1 192 ? 0.361 -2.824 56.668 1.00 50.09 192 GLN A N 1
ATOM 1602 C CA . GLN A 1 192 ? -0.144 -4.029 55.980 1.00 50.09 192 GLN A CA 1
ATOM 1603 C C . GLN A 1 192 ? -0.115 -3.921 54.447 1.00 50.09 192 GLN A C 1
ATOM 1605 O O . GLN A 1 192 ? -0.431 -4.888 53.750 1.00 50.09 192 GLN A O 1
ATOM 1610 N N . LEU A 1 193 ? 0.272 -2.767 53.897 1.00 51.34 193 LEU A N 1
ATOM 1611 C CA . LEU A 1 193 ? 0.611 -2.651 52.484 1.00 51.34 193 LEU A CA 1
ATOM 1612 C C . LEU A 1 193 ? 2.042 -3.163 52.316 1.00 51.34 193 LEU A C 1
ATOM 1614 O O . LEU A 1 193 ? 3.001 -2.506 52.713 1.00 51.34 193 LEU A O 1
ATOM 1618 N N . HIS A 1 194 ? 2.186 -4.362 51.748 1.00 52.06 194 HIS A N 1
ATOM 1619 C CA . HIS A 1 194 ? 3.496 -4.871 51.355 1.00 52.06 194 HIS A CA 1
ATOM 1620 C C . HIS A 1 194 ? 4.234 -3.817 50.525 1.00 52.06 194 HIS A C 1
ATOM 1622 O O . HIS A 1 194 ? 3.656 -3.252 49.594 1.00 52.06 194 HIS A O 1
ATOM 1628 N N . LEU A 1 195 ? 5.512 -3.597 50.852 1.00 53.69 195 LEU A N 1
ATOM 1629 C CA . LEU A 1 195 ? 6.437 -2.805 50.051 1.00 53.69 195 LEU A CA 1
ATOM 1630 C C . LEU A 1 195 ? 6.336 -3.301 48.603 1.00 53.69 195 LEU A C 1
ATOM 1632 O O . LEU A 1 195 ? 6.739 -4.425 48.287 1.00 53.69 195 LEU A O 1
ATOM 1636 N N . VAL A 1 196 ? 5.712 -2.502 47.740 1.00 51.47 196 VAL A N 1
ATOM 1637 C CA . VAL A 1 196 ? 5.611 -2.823 46.323 1.00 51.47 196 VAL A CA 1
ATOM 1638 C C . VAL A 1 196 ? 7.039 -2.809 45.806 1.00 51.47 196 VAL A C 1
ATOM 1640 O O . VAL A 1 196 ? 7.683 -1.768 45.778 1.00 51.47 196 VAL A O 1
ATOM 1643 N N . ARG A 1 197 ? 7.559 -3.993 45.471 1.00 46.09 197 ARG A N 1
ATOM 1644 C CA . ARG A 1 197 ? 8.889 -4.171 44.883 1.00 46.09 197 ARG A CA 1
ATOM 1645 C C . ARG A 1 197 ? 9.014 -3.174 43.725 1.00 46.09 197 ARG A C 1
ATOM 1647 O O . ARG A 1 197 ? 8.156 -3.195 42.843 1.00 46.09 197 ARG A O 1
ATOM 1654 N N . ASP A 1 198 ? 10.090 -2.389 43.669 1.00 47.19 198 ASP A N 1
ATOM 1655 C CA . ASP A 1 198 ? 10.351 -1.357 42.637 1.00 47.19 198 ASP A CA 1
ATOM 1656 C C . ASP A 1 198 ? 10.350 -1.877 41.177 1.00 47.19 198 ASP A C 1
ATOM 1658 O O . ASP A 1 198 ? 10.524 -1.128 40.222 1.00 47.19 198 ASP A O 1
ATOM 1662 N N . SER A 1 199 ? 10.095 -3.172 40.973 1.00 52.78 199 SER A N 1
ATOM 1663 C CA . SER A 1 199 ? 9.828 -3.801 39.676 1.00 52.78 199 SER A CA 1
ATOM 1664 C C . SER A 1 199 ? 8.387 -3.624 39.168 1.00 52.78 199 SER A C 1
ATOM 1666 O O . SER A 1 199 ? 8.126 -3.947 38.011 1.00 52.78 199 SER A O 1
ATOM 1668 N N . ALA A 1 200 ? 7.454 -3.107 39.978 1.00 44.50 200 ALA A N 1
ATOM 1669 C CA . ALA A 1 200 ? 6.059 -2.889 39.571 1.00 44.50 200 ALA A CA 1
ATOM 1670 C C . ALA A 1 200 ? 5.754 -1.460 39.076 1.00 44.50 200 ALA A C 1
ATOM 1672 O O . ALA A 1 200 ? 4.637 -1.192 38.635 1.00 44.50 200 ALA A O 1
ATOM 1673 N N . ILE A 1 201 ? 6.736 -0.552 39.091 1.00 41.03 201 ILE A N 1
ATOM 1674 C CA . ILE A 1 201 ? 6.614 0.788 38.504 1.00 41.03 201 ILE A CA 1
ATOM 1675 C C . ILE A 1 201 ? 7.497 0.836 37.258 1.00 41.03 201 ILE A C 1
ATOM 1677 O O . ILE A 1 201 ? 8.655 1.242 37.296 1.00 41.03 201 ILE A O 1
ATOM 1681 N N . SER A 1 202 ? 6.954 0.414 36.114 1.00 47.16 202 SER A N 1
ATOM 1682 C CA . SER A 1 202 ? 7.577 0.730 34.830 1.00 47.16 202 SER A CA 1
ATOM 1683 C C . SER A 1 202 ? 7.113 2.118 34.395 1.00 47.16 202 SER A C 1
ATOM 1685 O O . SER A 1 202 ? 5.981 2.282 33.930 1.00 47.16 202 SER A O 1
ATOM 1687 N N . ILE A 1 203 ? 7.983 3.119 34.505 1.00 47.62 203 ILE A N 1
ATOM 1688 C CA . ILE A 1 203 ? 7.797 4.384 33.793 1.00 47.62 203 ILE A CA 1
ATOM 1689 C C . ILE A 1 203 ? 8.051 4.077 32.314 1.00 47.62 203 ILE A C 1
ATOM 1691 O O . ILE A 1 203 ? 9.184 4.083 31.839 1.00 47.62 203 ILE A O 1
ATOM 1695 N N . SER A 1 204 ? 6.995 3.715 31.581 1.00 45.09 204 SER A N 1
ATOM 1696 C CA . SER A 1 204 ? 7.093 3.558 30.133 1.00 45.09 204 SER A CA 1
ATOM 1697 C C . SER A 1 204 ? 7.046 4.946 29.505 1.00 45.09 204 SER A C 1
ATOM 1699 O O . SER A 1 204 ? 5.969 5.535 29.398 1.00 45.09 204 SER A O 1
ATOM 1701 N N . VAL A 1 205 ? 8.197 5.458 29.078 1.00 55.66 205 VAL A N 1
ATOM 1702 C CA . VAL A 1 205 ? 8.257 6.586 28.142 1.00 55.66 205 VAL A C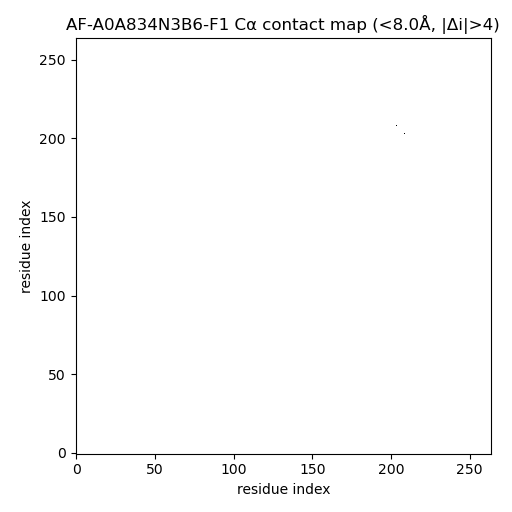A 1
ATOM 1703 C C . VAL A 1 205 ? 7.418 6.218 26.911 1.00 55.66 205 VAL A C 1
ATOM 1705 O O . VAL A 1 205 ? 7.517 5.098 26.392 1.00 55.66 205 VAL A O 1
ATOM 1708 N N . ALA A 1 206 ? 6.539 7.122 26.478 1.00 46.25 206 ALA A N 1
ATOM 1709 C CA . ALA A 1 206 ? 5.693 6.910 25.310 1.00 46.25 206 ALA A CA 1
ATOM 1710 C C . ALA A 1 206 ? 6.580 6.675 24.071 1.00 46.25 206 ALA A C 1
ATOM 1712 O O . ALA A 1 206 ? 7.309 7.568 23.657 1.00 46.25 206 ALA A O 1
ATOM 1713 N N . GLY A 1 207 ? 6.562 5.455 23.520 1.00 55.09 207 GLY A N 1
ATOM 1714 C CA . GLY A 1 207 ? 7.293 5.105 22.291 1.00 55.09 207 GLY A CA 1
ATOM 1715 C C . GLY A 1 207 ? 7.914 3.702 22.243 1.00 55.09 207 GLY A C 1
ATOM 1716 O O . GLY A 1 207 ? 8.131 3.183 21.155 1.00 55.09 207 GLY A O 1
ATOM 1717 N N . GLN A 1 208 ? 8.155 3.031 23.379 1.00 52.03 208 GLN A N 1
ATOM 1718 C CA . GLN A 1 208 ? 8.897 1.749 23.389 1.00 52.03 208 GLN A CA 1
ATOM 1719 C C . GLN A 1 208 ? 8.056 0.462 23.516 1.00 52.03 208 GLN A C 1
ATOM 1721 O O . GLN A 1 208 ? 8.611 -0.637 23.516 1.00 52.03 208 GLN A O 1
ATOM 1726 N N . ARG A 1 209 ? 6.719 0.537 23.582 1.00 51.06 209 ARG A N 1
ATOM 1727 C CA . ARG A 1 209 ? 5.868 -0.664 23.772 1.00 51.06 209 ARG A CA 1
ATOM 1728 C C . ARG A 1 209 ? 5.841 -1.637 22.580 1.00 51.06 209 ARG A C 1
ATOM 1730 O O . ARG A 1 209 ? 5.324 -2.737 22.733 1.00 51.06 209 ARG A O 1
ATOM 1737 N N . GLY A 1 210 ? 6.421 -1.281 21.432 1.00 44.62 210 GLY A N 1
ATOM 1738 C CA . GLY A 1 210 ? 6.432 -2.130 20.234 1.00 44.62 210 GLY A CA 1
ATOM 1739 C C . GLY A 1 210 ? 7.582 -3.140 20.129 1.00 44.62 210 GLY A C 1
ATOM 1740 O O . GLY A 1 210 ? 7.506 -4.032 19.293 1.00 44.62 210 GLY A O 1
ATOM 1741 N N . LEU A 1 211 ? 8.643 -3.038 20.942 1.00 53.59 211 LEU A N 1
ATOM 1742 C CA . LEU A 1 211 ? 9.893 -3.770 20.659 1.00 53.59 211 LEU A CA 1
ATOM 1743 C C . LEU A 1 211 ? 10.102 -5.093 21.413 1.00 53.59 211 LEU A C 1
ATOM 1745 O O . LEU A 1 211 ? 11.023 -5.828 21.077 1.00 53.59 211 LEU A O 1
ATOM 1749 N N . LYS A 1 212 ? 9.299 -5.415 22.435 1.00 49.56 212 LYS A N 1
ATOM 1750 C CA . LYS A 1 212 ? 9.544 -6.603 23.285 1.00 49.56 212 LYS A CA 1
ATOM 1751 C C . LYS A 1 212 ? 8.752 -7.858 22.912 1.00 49.56 212 LYS A C 1
ATOM 1753 O O . LYS A 1 212 ? 9.053 -8.917 23.450 1.00 49.56 212 LYS A O 1
ATOM 1758 N N . TYR A 1 213 ? 7.768 -7.764 22.017 1.00 44.81 213 TYR A N 1
ATOM 1759 C CA . TYR A 1 213 ? 6.867 -8.888 21.714 1.00 44.81 213 TYR A CA 1
ATOM 1760 C C . TYR A 1 213 ? 7.210 -9.681 20.458 1.00 44.81 213 TYR A C 1
ATOM 1762 O O . TYR A 1 213 ? 6.563 -10.684 20.170 1.00 44.81 213 TYR A O 1
ATOM 1770 N N . HIS A 1 214 ? 8.271 -9.301 19.758 1.00 42.94 214 HIS A N 1
ATOM 1771 C CA . HIS A 1 214 ? 8.767 -10.087 18.650 1.00 42.94 214 HIS A CA 1
ATOM 1772 C C . HIS A 1 214 ? 10.255 -10.328 18.853 1.00 42.94 214 HIS A C 1
ATOM 1774 O O . HIS A 1 214 ? 11.025 -9.388 19.032 1.00 42.94 214 HIS A O 1
ATOM 1780 N N . GLN A 1 215 ? 10.659 -11.594 18.814 1.00 47.75 215 GLN A N 1
ATOM 1781 C CA . GLN A 1 215 ? 12.049 -12.035 18.682 1.00 47.75 215 GLN A CA 1
ATOM 1782 C C . GLN A 1 215 ? 12.578 -11.668 17.282 1.00 47.75 215 GLN A C 1
ATOM 1784 O O . GLN A 1 215 ? 13.067 -12.516 16.544 1.00 47.75 215 GLN A O 1
ATOM 1789 N N . ILE A 1 216 ? 12.408 -10.408 16.878 1.00 48.88 216 ILE A N 1
ATOM 1790 C CA . ILE A 1 216 ? 12.930 -9.874 15.630 1.00 48.88 216 ILE A CA 1
ATOM 1791 C C . ILE A 1 216 ? 14.377 -9.484 15.923 1.00 48.88 216 ILE A C 1
ATOM 1793 O O . ILE A 1 216 ? 14.600 -8.605 16.762 1.00 48.88 216 ILE A O 1
ATOM 1797 N N . PRO A 1 217 ? 15.367 -10.123 15.282 1.00 44.66 217 PRO A N 1
ATOM 1798 C CA . PRO A 1 217 ? 16.729 -9.629 15.331 1.00 44.66 217 PRO A CA 1
ATOM 1799 C C . PRO A 1 217 ? 16.736 -8.182 14.832 1.00 44.66 217 PRO A C 1
ATOM 1801 O O . PRO A 1 217 ? 16.206 -7.856 13.769 1.00 44.66 217 PRO A O 1
ATOM 1804 N N . ILE A 1 218 ? 17.279 -7.300 15.664 1.00 50.53 218 ILE A N 1
ATOM 1805 C CA . ILE A 1 218 ? 17.426 -5.883 15.364 1.00 50.53 218 ILE A CA 1
ATOM 1806 C C . ILE A 1 218 ? 18.387 -5.785 14.172 1.00 50.53 218 ILE A C 1
ATOM 1808 O O . ILE A 1 218 ? 19.559 -6.124 14.305 1.00 50.53 218 ILE A O 1
ATOM 1812 N N . LEU A 1 219 ? 17.855 -5.291 13.048 1.00 56.34 219 LEU A N 1
ATOM 1813 C CA . LEU A 1 219 ? 18.496 -5.046 11.747 1.00 56.34 219 LEU A CA 1
ATOM 1814 C C . LEU A 1 219 ? 18.795 -6.297 10.892 1.00 56.34 219 LEU A C 1
ATOM 1816 O O . LEU A 1 219 ? 19.234 -7.322 11.414 1.00 56.34 219 LEU A O 1
ATOM 1820 N N . PRO A 1 220 ? 18.628 -6.206 9.553 1.00 46.91 220 PRO A N 1
ATOM 1821 C CA . PRO A 1 220 ? 19.271 -7.138 8.638 1.00 46.91 220 PRO A CA 1
ATOM 1822 C C . PRO A 1 220 ? 20.769 -7.141 8.943 1.00 46.91 220 PRO A C 1
ATOM 1824 O O . PRO A 1 220 ? 21.399 -6.083 8.979 1.00 46.91 220 PRO A O 1
ATOM 1827 N N . THR A 1 221 ? 21.332 -8.319 9.199 1.00 53.84 221 THR A N 1
ATOM 1828 C CA . THR A 1 221 ? 22.780 -8.506 9.156 1.00 53.84 221 THR A CA 1
ATOM 1829 C C . THR A 1 221 ? 23.241 -8.017 7.792 1.00 53.84 221 THR A C 1
ATOM 1831 O O . THR A 1 221 ? 22.776 -8.529 6.772 1.00 53.84 221 THR A O 1
ATOM 1834 N N . ASP A 1 222 ? 24.080 -6.982 7.774 1.00 52.97 222 ASP A N 1
ATOM 1835 C CA . ASP A 1 222 ? 24.607 -6.459 6.523 1.00 52.97 222 ASP A CA 1
ATOM 1836 C C . ASP A 1 222 ? 25.279 -7.621 5.759 1.00 52.97 222 ASP A C 1
ATOM 1838 O O . ASP A 1 222 ? 26.039 -8.387 6.366 1.00 52.97 222 ASP A O 1
ATOM 1842 N N . PRO A 1 223 ? 24.982 -7.813 4.461 1.00 60.38 223 PRO A N 1
ATOM 1843 C CA . PRO A 1 223 ? 25.564 -8.904 3.693 1.00 60.38 223 PRO A CA 1
ATOM 1844 C C . PRO A 1 223 ? 27.099 -8.787 3.688 1.00 60.38 223 PRO A C 1
ATOM 1846 O O . PRO A 1 223 ? 27.633 -7.670 3.718 1.00 60.38 223 PRO A O 1
ATOM 1849 N N . PRO A 1 224 ? 27.829 -9.919 3.657 1.00 55.97 224 PRO A N 1
ATOM 1850 C CA . PRO A 1 224 ? 29.287 -9.916 3.720 1.00 55.97 224 PRO A CA 1
ATOM 1851 C C . PRO A 1 224 ? 29.862 -9.058 2.581 1.00 55.97 224 PRO A C 1
ATOM 1853 O O . PRO A 1 224 ? 29.708 -9.391 1.410 1.00 55.97 224 PRO A O 1
ATOM 1856 N N . GLY A 1 225 ? 30.484 -7.928 2.939 1.00 59.88 225 GLY A N 1
ATOM 1857 C CA . GLY A 1 225 ? 31.033 -6.935 2.003 1.00 59.88 225 GLY A CA 1
ATOM 1858 C C . GLY A 1 225 ? 30.530 -5.497 2.193 1.00 59.88 225 GLY A C 1
ATOM 1859 O O . GLY A 1 225 ? 31.075 -4.581 1.581 1.00 59.88 225 GLY A O 1
ATOM 1860 N N . ALA A 1 226 ? 29.530 -5.258 3.045 1.00 58.94 226 ALA A N 1
ATOM 1861 C CA . ALA A 1 226 ? 29.037 -3.906 3.305 1.00 58.94 226 ALA A CA 1
ATOM 1862 C C . ALA A 1 226 ? 29.996 -3.096 4.203 1.00 58.94 226 ALA A C 1
ATOM 1864 O O . ALA A 1 226 ? 30.152 -3.367 5.394 1.00 58.94 226 ALA A O 1
ATOM 1865 N N . VAL A 1 227 ? 30.615 -2.057 3.641 1.00 66.06 227 VAL A N 1
ATOM 1866 C CA . VAL A 1 227 ? 31.394 -1.060 4.390 1.00 66.06 227 VAL A CA 1
ATOM 1867 C C . VAL A 1 227 ? 30.460 0.075 4.807 1.00 66.06 227 VAL A C 1
ATOM 1869 O O . VAL A 1 227 ? 29.948 0.810 3.962 1.00 66.06 227 VAL A O 1
ATOM 1872 N N . ARG A 1 228 ? 30.229 0.239 6.115 1.00 56.78 228 ARG A N 1
ATOM 1873 C CA . ARG A 1 228 ? 29.436 1.356 6.650 1.00 56.78 228 ARG A CA 1
ATOM 1874 C C . ARG A 1 228 ? 30.240 2.653 6.568 1.00 56.78 228 ARG A C 1
ATOM 1876 O O . ARG A 1 228 ? 31.227 2.819 7.280 1.00 56.78 228 ARG A O 1
ATOM 1883 N N . LEU A 1 229 ? 29.800 3.588 5.730 1.00 61.16 229 LEU A N 1
ATOM 1884 C CA . LEU A 1 229 ? 30.284 4.967 5.782 1.00 61.16 229 LEU A CA 1
ATOM 1885 C C . LEU A 1 229 ? 29.721 5.647 7.037 1.00 61.16 229 LEU A C 1
ATOM 1887 O O . LEU A 1 229 ? 28.535 5.518 7.345 1.00 61.16 229 LEU A O 1
ATOM 1891 N N . VAL A 1 230 ? 30.582 6.349 7.775 1.00 54.44 230 VAL A N 1
ATOM 1892 C CA . VAL A 1 230 ? 30.212 7.050 9.013 1.00 54.44 230 VAL A CA 1
ATOM 1893 C C . VAL A 1 230 ? 29.114 8.092 8.743 1.00 54.44 230 VAL A C 1
ATOM 1895 O O . VAL A 1 230 ? 29.165 8.763 7.706 1.00 54.44 230 VAL A O 1
ATOM 1898 N N . PRO A 1 231 ? 28.133 8.258 9.653 1.00 52.72 231 PRO A N 1
ATOM 1899 C CA . PRO A 1 231 ? 27.036 9.200 9.466 1.00 52.72 231 PRO A CA 1
ATOM 1900 C C . PRO A 1 231 ? 27.568 10.618 9.242 1.00 52.72 231 PRO A C 1
ATOM 1902 O O . PRO A 1 231 ? 28.275 11.167 10.089 1.00 52.72 231 PRO A O 1
ATOM 1905 N N . ARG A 1 232 ? 27.212 11.236 8.112 1.00 49.59 232 ARG A N 1
ATOM 1906 C CA . ARG A 1 232 ? 27.420 12.673 7.920 1.00 49.59 232 ARG A CA 1
ATOM 1907 C C . ARG A 1 232 ? 26.416 13.408 8.800 1.00 49.59 232 ARG A C 1
ATOM 1909 O O . ARG A 1 232 ? 25.228 13.440 8.499 1.00 49.59 232 ARG A O 1
ATOM 1916 N N . LEU A 1 233 ? 26.908 13.963 9.903 1.00 45.50 233 LEU A N 1
ATOM 1917 C CA . LEU A 1 233 ? 26.168 14.877 10.766 1.00 45.50 233 LEU A CA 1
ATOM 1918 C C . LEU A 1 233 ? 25.780 16.118 9.946 1.00 45.50 233 LEU A C 1
ATOM 1920 O O . LEU A 1 233 ? 26.617 16.980 9.690 1.00 45.50 233 LEU A O 1
ATOM 1924 N N . SER A 1 234 ? 24.525 16.212 9.505 1.00 47.25 234 SER A N 1
ATOM 1925 C CA . SER A 1 234 ? 23.975 17.465 8.987 1.00 47.25 234 SER A CA 1
ATOM 1926 C C . SER A 1 234 ? 23.516 18.318 10.166 1.00 47.25 234 SER A C 1
ATOM 1928 O O . SER A 1 234 ? 22.478 18.054 10.771 1.00 47.25 234 SER A O 1
ATOM 1930 N N . VAL A 1 235 ? 24.311 19.330 10.507 1.00 42.31 235 VAL A N 1
ATOM 1931 C CA . VAL A 1 235 ? 23.943 20.375 11.465 1.00 42.31 235 VAL A CA 1
ATOM 1932 C C . VAL A 1 235 ? 22.945 21.310 10.783 1.00 42.31 235 VAL A C 1
ATOM 1934 O O . VAL A 1 235 ? 23.313 22.069 9.890 1.00 42.31 235 VAL A O 1
ATOM 1937 N N . THR A 1 236 ? 21.677 21.273 11.185 1.00 44.53 236 THR A N 1
ATOM 1938 C CA . THR A 1 236 ? 20.730 22.349 10.875 1.00 44.53 236 THR A CA 1
ATOM 1939 C C . THR A 1 236 ? 20.909 23.454 11.909 1.00 44.53 236 THR A C 1
ATOM 1941 O O . THR A 1 236 ? 20.560 23.280 13.076 1.00 44.53 236 THR A O 1
ATOM 1944 N N . MET A 1 237 ? 21.472 24.585 11.490 1.00 41.53 237 MET A N 1
ATOM 1945 C CA . MET A 1 237 ? 21.498 25.817 12.279 1.00 41.53 237 MET A CA 1
ATOM 1946 C C . MET A 1 237 ? 20.059 26.305 12.506 1.00 41.53 237 MET A C 1
ATOM 1948 O O . MET A 1 237 ? 19.393 26.736 11.566 1.00 41.53 237 MET A O 1
ATOM 1952 N N . LEU A 1 238 ? 19.586 26.252 13.753 1.00 43.69 238 LEU A N 1
ATOM 1953 C CA . LEU A 1 238 ? 18.412 27.002 14.198 1.00 43.69 238 LEU A CA 1
ATOM 1954 C C . LEU A 1 238 ? 18.761 28.496 14.153 1.00 43.69 238 LEU A C 1
ATOM 1956 O O . LEU A 1 238 ? 19.579 28.977 14.934 1.00 43.69 238 LEU A O 1
ATOM 1960 N N . LYS A 1 239 ? 18.169 29.219 13.200 1.00 43.88 239 LYS A N 1
ATOM 1961 C CA . LYS A 1 239 ? 18.261 30.678 13.092 1.00 43.88 239 LYS A CA 1
ATOM 1962 C C . LYS A 1 239 ? 17.323 31.298 14.132 1.00 43.88 239 LYS A C 1
ATOM 1964 O O . LYS A 1 239 ? 16.109 31.169 14.007 1.00 43.88 239 LYS A O 1
ATOM 1969 N N . GLY A 1 240 ? 17.899 31.914 15.164 1.00 39.53 240 GLY A N 1
ATOM 1970 C CA . GLY A 1 240 ? 17.170 32.682 16.175 1.00 39.53 240 GLY A CA 1
ATOM 1971 C C . GLY A 1 240 ? 16.577 33.977 15.610 1.00 39.53 240 GLY A C 1
ATOM 1972 O O . GLY A 1 240 ? 17.172 34.598 14.726 1.00 39.53 240 GLY A O 1
ATOM 1973 N N . SER A 1 241 ? 15.392 34.324 16.119 1.00 40.91 241 SER A N 1
ATOM 1974 C CA . SER A 1 241 ? 14.715 35.628 16.031 1.00 40.91 241 SER A CA 1
ATOM 1975 C C . SER A 1 241 ? 15.561 36.713 16.717 1.00 40.91 241 SER A C 1
ATOM 1977 O O . SER A 1 241 ? 16.357 36.388 17.589 1.00 40.91 241 SER A O 1
ATOM 1979 N N . GLU A 1 242 ? 15.585 37.968 16.270 1.00 41.28 242 GLU A N 1
ATOM 1980 C CA . GLU A 1 242 ? 14.638 39.099 16.441 1.00 41.28 242 GLU A CA 1
ATOM 1981 C C . GLU A 1 242 ? 15.231 40.251 15.562 1.00 41.28 242 GLU A C 1
ATOM 1983 O O . GLU A 1 242 ? 16.422 40.208 15.264 1.00 41.28 242 GLU A O 1
ATOM 1988 N N . GLU A 1 243 ? 14.574 41.284 15.017 1.00 38.31 243 GLU A N 1
ATOM 1989 C CA . GLU A 1 243 ? 13.409 42.069 15.428 1.00 38.31 243 GLU A CA 1
ATOM 1990 C C . GLU A 1 243 ? 13.016 43.064 14.289 1.00 38.31 243 GLU A C 1
ATOM 1992 O O . GLU A 1 243 ? 13.874 43.541 13.549 1.00 38.31 243 GLU A O 1
ATOM 1997 N N . SER A 1 244 ? 11.715 43.379 14.195 1.00 36.38 244 SER A N 1
ATOM 1998 C CA . SER A 1 244 ? 11.066 44.651 13.781 1.00 36.38 244 SER A CA 1
ATOM 1999 C C . SER A 1 244 ? 11.418 45.388 12.466 1.00 36.38 244 SER A C 1
ATOM 2001 O O . SER A 1 244 ? 12.460 46.028 12.346 1.00 36.38 244 SER A O 1
ATOM 2003 N N . SER A 1 245 ? 10.435 45.542 11.566 1.00 36.50 245 SER A N 1
ATOM 2004 C CA . SER A 1 245 ? 9.604 46.769 11.480 1.00 36.50 245 SER A CA 1
ATOM 2005 C C . SER A 1 245 ? 8.693 46.804 10.233 1.00 36.50 245 SER A C 1
ATOM 2007 O O . SER A 1 245 ? 9.120 46.540 9.116 1.00 36.50 245 SER A O 1
ATOM 2009 N N . ASN A 1 246 ? 7.449 47.216 10.497 1.00 34.72 246 ASN A N 1
ATOM 2010 C CA . ASN A 1 246 ? 6.457 47.862 9.627 1.00 34.72 246 ASN A CA 1
ATOM 2011 C C . ASN A 1 246 ? 5.573 47.010 8.691 1.00 34.72 246 ASN A C 1
ATOM 2013 O O . ASN A 1 246 ? 6.001 46.385 7.725 1.00 34.72 246 ASN A O 1
ATOM 2017 N N . ILE A 1 247 ? 4.291 47.059 9.063 1.00 42.50 247 ILE A N 1
ATOM 2018 C CA . ILE A 1 247 ? 3.053 46.640 8.398 1.00 42.50 247 ILE A CA 1
ATOM 2019 C C . ILE A 1 247 ? 2.510 47.846 7.590 1.00 42.50 247 ILE A C 1
ATOM 2021 O O . ILE A 1 247 ? 2.972 48.960 7.824 1.00 42.50 247 ILE A O 1
ATOM 2025 N N . GLU A 1 248 ? 1.510 47.581 6.733 1.00 40.09 248 GLU A N 1
ATOM 2026 C CA . GLU A 1 248 ? 0.668 48.471 5.890 1.00 40.09 248 GLU A CA 1
ATOM 2027 C C . GLU A 1 248 ? 1.205 48.677 4.454 1.00 40.09 248 GLU A C 1
ATOM 2029 O O . GLU A 1 248 ? 2.368 49.001 4.260 1.00 40.09 248 GLU A O 1
ATOM 2034 N N . GLU A 1 249 ? 0.454 48.471 3.364 1.00 38.16 249 GLU A N 1
ATOM 2035 C CA . GLU A 1 249 ? -0.992 48.278 3.185 1.00 38.16 249 GLU A CA 1
ATOM 2036 C C . GLU A 1 249 ? -1.302 47.785 1.745 1.00 38.16 249 GLU A C 1
ATOM 2038 O O . GLU A 1 249 ? -0.493 47.936 0.832 1.00 38.16 249 GLU A O 1
ATOM 2043 N N . ASP A 1 250 ? -2.512 47.242 1.576 1.00 30.19 250 ASP A N 1
ATOM 2044 C CA . ASP A 1 250 ? -3.328 47.170 0.353 1.00 30.19 250 ASP A CA 1
ATOM 2045 C C . ASP A 1 250 ? -3.058 46.164 -0.786 1.00 30.19 250 ASP A C 1
ATOM 2047 O O . ASP A 1 250 ? -2.415 46.416 -1.804 1.00 30.19 250 ASP A O 1
ATOM 2051 N N . CYS A 1 251 ? -3.800 45.051 -0.700 1.00 36.03 251 CYS A N 1
ATOM 2052 C CA . CYS A 1 251 ? -4.432 44.397 -1.846 1.00 36.03 251 CYS A CA 1
ATOM 2053 C C . CYS A 1 251 ? -5.940 44.691 -1.835 1.00 36.03 251 CYS A C 1
ATOM 2055 O O . CYS A 1 251 ? -6.630 44.216 -0.933 1.00 36.03 251 CYS A O 1
ATOM 2057 N N . ASN A 1 252 ? -6.447 45.395 -2.857 1.00 37.31 252 ASN A N 1
ATOM 2058 C CA . ASN A 1 252 ? -7.635 45.048 -3.666 1.00 37.31 252 ASN A CA 1
ATOM 2059 C C . ASN A 1 252 ? -8.235 46.288 -4.354 1.00 37.31 252 ASN A C 1
ATOM 2061 O O . ASN A 1 252 ? -8.797 47.132 -3.671 1.00 37.31 252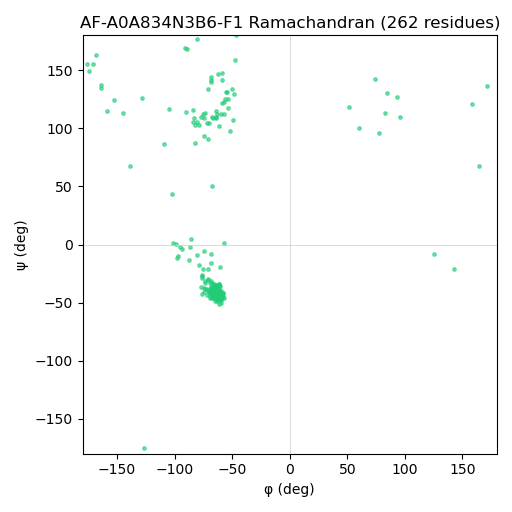 ASN A O 1
ATOM 2065 N N . LEU A 1 253 ? -8.321 46.297 -5.693 1.00 36.78 253 LEU A N 1
ATOM 2066 C CA . LEU A 1 253 ? -9.618 46.486 -6.361 1.00 36.78 253 LEU A CA 1
ATOM 2067 C C . LEU A 1 253 ? -9.597 46.079 -7.845 1.00 36.78 253 LEU A C 1
ATOM 2069 O O . LEU A 1 253 ? -8.712 46.431 -8.617 1.00 36.78 253 LEU A O 1
ATOM 2073 N N . LYS A 1 254 ? -10.651 45.339 -8.200 1.00 42.41 254 LYS A N 1
ATOM 2074 C CA . LYS A 1 254 ? -11.170 44.986 -9.530 1.00 42.41 254 LYS A CA 1
ATOM 2075 C C . LYS A 1 254 ? -11.269 46.202 -10.462 1.00 42.41 254 LYS A C 1
ATOM 2077 O O . LYS A 1 254 ? -11.543 47.283 -9.964 1.00 42.41 254 LYS A O 1
ATOM 2082 N N . THR A 1 255 ? -11.298 46.001 -11.784 1.00 33.06 255 THR A N 1
ATOM 2083 C CA . THR A 1 255 ? -12.519 46.209 -12.604 1.00 33.06 255 THR A CA 1
ATOM 2084 C C . THR A 1 255 ? -12.363 45.534 -13.972 1.00 33.06 255 THR A C 1
ATOM 2086 O O . THR A 1 255 ? -11.299 45.567 -14.584 1.00 33.06 255 THR A O 1
ATOM 2089 N N . ALA A 1 256 ? -13.436 44.881 -14.406 1.00 40.97 256 ALA A N 1
ATOM 2090 C CA . ALA A 1 256 ? -13.631 44.321 -15.731 1.00 40.97 256 ALA A CA 1
ATOM 2091 C C . ALA A 1 256 ? -14.054 45.399 -16.749 1.00 40.97 256 ALA A C 1
ATOM 2093 O O . ALA A 1 256 ? -14.365 46.523 -16.370 1.00 40.97 256 ALA A O 1
ATOM 2094 N N . GLU A 1 257 ? -14.185 44.949 -18.002 1.00 38.72 257 GLU A N 1
ATOM 2095 C CA . GLU A 1 257 ? -15.131 45.435 -19.019 1.00 38.72 257 GLU A CA 1
ATOM 2096 C C . GLU A 1 257 ? -14.626 46.479 -20.032 1.00 38.72 257 GLU A C 1
ATOM 2098 O O . GLU A 1 257 ? -14.493 47.661 -19.730 1.00 38.72 257 GLU A O 1
ATOM 2103 N N . LYS A 1 258 ? -14.479 46.042 -21.297 1.00 40.16 258 LYS A N 1
ATOM 2104 C CA . LYS A 1 258 ? -15.231 46.642 -22.413 1.00 40.16 258 LYS A CA 1
ATOM 2105 C C . LYS A 1 258 ? -15.314 45.704 -23.628 1.00 40.16 258 LYS A C 1
ATOM 2107 O O . LYS A 1 258 ? -14.311 45.376 -24.253 1.00 40.16 258 LYS A O 1
ATOM 2112 N N . VAL A 1 259 ? -16.543 45.286 -23.923 1.00 48.78 259 VAL A N 1
ATOM 2113 C CA . VAL A 1 259 ? -17.023 44.615 -25.146 1.00 48.78 259 VAL A CA 1
ATOM 2114 C C . VAL A 1 259 ? -17.460 45.684 -26.170 1.00 48.78 259 VAL A C 1
ATOM 2116 O O . VAL A 1 259 ? -17.658 46.834 -25.779 1.00 48.78 259 VAL A O 1
ATOM 2119 N N . THR A 1 260 ? -17.688 45.265 -27.428 1.00 44.66 260 THR A N 1
ATOM 2120 C CA . THR A 1 260 ? -18.293 45.942 -28.615 1.00 44.66 260 THR A CA 1
ATOM 2121 C C . THR A 1 260 ? -17.336 46.812 -29.453 1.00 44.66 260 THR A C 1
ATOM 2123 O O . THR A 1 260 ? -16.602 47.606 -28.880 1.00 44.66 260 THR A O 1
ATOM 2126 N N . THR A 1 261 ? -17.233 46.715 -30.793 1.00 46.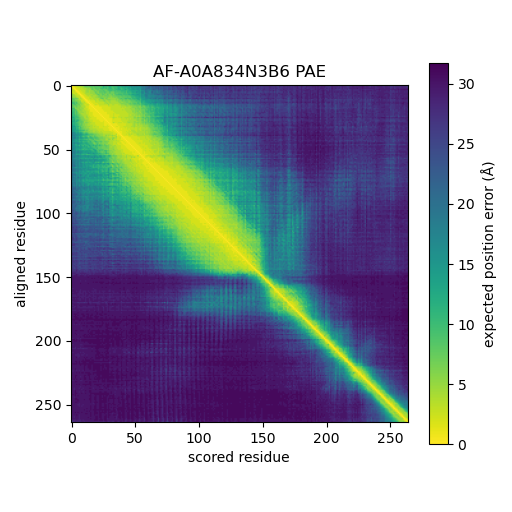75 261 THR A N 1
ATOM 2127 C CA . THR A 1 261 ? -18.157 46.251 -31.867 1.00 46.75 261 THR A CA 1
ATOM 2128 C C . THR A 1 261 ? -17.415 46.154 -33.229 1.00 46.75 261 THR A C 1
ATOM 2130 O O . THR A 1 261 ? -16.435 46.869 -33.419 1.00 46.75 261 THR A O 1
ATOM 2133 N N . GLU A 1 262 ? -17.918 45.300 -34.142 1.00 37.09 262 GLU A N 1
ATOM 2134 C CA . GLU A 1 262 ? -17.778 45.260 -35.636 1.00 37.09 262 GLU A CA 1
ATOM 2135 C C . GLU A 1 262 ? -17.989 46.630 -36.345 1.00 37.09 262 GLU A C 1
ATOM 2137 O O . GLU A 1 262 ? -18.340 47.572 -35.625 1.00 37.09 262 GLU A O 1
ATOM 2142 N N . PRO A 1 263 ? -17.902 46.805 -37.700 1.00 61.97 263 PRO A N 1
ATOM 2143 C CA . PRO A 1 263 ? -17.813 45.872 -38.866 1.00 61.97 263 PRO A CA 1
ATOM 2144 C C . PRO A 1 263 ? -16.590 46.201 -39.785 1.00 61.97 263 PRO A C 1
ATOM 2146 O O . PRO A 1 263 ? -15.769 47.020 -39.386 1.00 61.97 263 PRO A O 1
ATOM 2149 N N . GLU A 1 264 ? -16.272 45.622 -40.953 1.00 44.41 264 GLU A N 1
ATOM 2150 C CA . GLU A 1 264 ? -16.961 45.009 -42.113 1.00 44.41 264 GLU A CA 1
ATOM 2151 C C . GLU A 1 264 ? -16.150 43.824 -42.680 1.00 44.41 264 GLU A C 1
ATOM 2153 O O . GLU A 1 264 ? -14.908 43.809 -42.495 1.00 44.41 264 GLU A O 1
#

Radius of gyration: 61.45 Å; Cα contacts (8 Å, |Δi|>4): 1; chains: 1; bounding box: 115×66×199 Å

Sequence (264 aa):
MVFDRMKHEKTKKYSSVIFTLLIFWTFLLSYYWWYLSSENIDFSIQVNQLNEQLKMSIEERNQCVTLRMKLEQRYKQMEDDIAYLHIKLEKQNNIQKKNDELKNSMTICKSKLHSLSILNAKLKENERFQKELEKVKDELVKLKLAYNAPANNIKSNPTLAQLLLQGSTYWYHKIFSDSADLATRKVIDASQLHLVRDSAISISVAGQRGLKYHQIPILPTDPPGAVRLVPRLSVTMLKGSEESSNIEEDCNLKTAEKVTTEPE

Secondary structure (DSSP, 8-state):
-HHHHHHHHHHHHHHHHHHHHHHHHHHHHHHHHHHHHHHHHHHHHHHHHHHHHHHHHHHHHHHHHHHHHHHHHHHHHHHHHHHHHHHHHHHHHHHHHHHHHHHHHHHHHHHHHHHHHHHHHHHHHHHHHHHHHHHHHHHHHHHHHHHTS--------THHHHHHHHHHHHHHHHHHHHHHGGG------GGGS----TTS-----TT-TTSSSS---SSPPPPTT---PPP---------------------------------